Protein AF-A0A545UMD5-F1 (afdb_monomer_lite)

Sequence (232 aa):
MLRSMTVNSIVGNSVCRIDKQLYSIYDFEDAELVNLFGATCFTPFPCPKVLFAEIAAINRLRIAAYSCKIGAMLPETNAVFERINSFNPETWKQTAEFEIPDTPEVVLVARIYQLAVSLYGILSLELEHVDASAPNWPDKTTTTAEIIMLMQKTLKSPKCLSVMTWPSAVAGVAVADGPEASRKLLFDILVRIDSDVLAYGIAAHTIERLQAFWLTKKTGWEDCWGDFYLLW

Secondary structure (DSSP, 8-state):
-HHHHHHHHHHHHHTS-GGGS-GGGGGS-HHHHHHHHHTS--TT----HHHHHHHHHHHHHHHHHHHS-GGGGHHHHHHHHHHHHH--GGGHHHH-SS----SHHHHHHHHHHHHHHHHHHHHHTTGGG---SS-SSPPHHHHHHHHHHHHHHHTT-HHHHTT-HHHHHHHHHHTTTS-HHHHHHHHHHHHHHHTSGGGTTHHHHHHHHHHHHHHHT---HHHH--S-----

Organism: NCBI:txid43265

Foldseek 3Di:
DVLLVLLLLLLLLLQAFLVFHPPVSPVDDLVVSLVSPLQDCPLLANEQSLLSSLSNLLSVLLNVCVVDPCVVCQVVLQVSLVSLVPDQLQCSCVVRSDHDDPDPLSSLLHLLSSLLSLLSSCQSNVVVPDDDDDGSGDDLVVSLVVNLVSLVVCVVPPSSLLNCLSSLLSSLLSCLVHDPVSNVSSLVSLVSNVVDPPQVCLSVVSNVLSVVQSVVSDRHSNSSHHHRDRSD

InterPro domains:
  IPR021858 Fungal transcription factor [PF11951] (51-225)

Structure (mmCIF, N/CA/C/O backbone):
data_AF-A0A545UMD5-F1
#
_entry.id   AF-A0A545UMD5-F1
#
loop_
_atom_site.group_PDB
_atom_site.id
_atom_site.type_symbol
_atom_site.label_atom_id
_atom_site.label_alt_id
_atom_site.label_comp_id
_atom_site.label_asym_id
_atom_site.label_entity_id
_atom_site.label_seq_id
_atom_site.pdbx_PDB_ins_code
_atom_site.Cartn_x
_atom_site.Cartn_y
_atom_site.Cartn_z
_atom_site.occupancy
_atom_site.B_iso_or_equiv
_atom_site.auth_seq_id
_atom_site.auth_comp_id
_atom_site.auth_asym_id
_atom_site.auth_atom_id
_atom_site.pdbx_PDB_model_num
ATOM 1 N N . MET A 1 1 ? 11.654 -19.752 3.303 1.00 55.81 1 MET A N 1
ATOM 2 C CA . MET A 1 1 ? 10.286 -20.098 3.740 1.00 55.81 1 MET A CA 1
ATOM 3 C C . MET A 1 1 ? 9.795 -19.134 4.820 1.00 55.81 1 MET A C 1
ATOM 5 O O . MET A 1 1 ? 9.040 -18.248 4.459 1.00 55.81 1 MET A O 1
ATOM 9 N N . LEU A 1 2 ? 10.319 -19.171 6.057 1.00 64.19 2 LEU A N 1
ATOM 10 C CA . LEU A 1 2 ? 9.887 -18.288 7.164 1.00 64.19 2 LEU A CA 1
ATOM 11 C C . LEU A 1 2 ? 9.906 -16.779 6.826 1.00 64.19 2 LEU A C 1
ATOM 13 O O . LEU A 1 2 ? 8.958 -16.068 7.118 1.00 64.19 2 LEU A O 1
ATOM 17 N N . ARG A 1 3 ? 10.944 -16.307 6.120 1.00 68.00 3 ARG A N 1
ATOM 18 C CA . ARG A 1 3 ? 11.107 -14.887 5.743 1.00 68.00 3 ARG A CA 1
ATOM 19 C C . ARG A 1 3 ? 10.017 -14.350 4.820 1.00 68.00 3 ARG A C 1
ATOM 21 O O . ARG A 1 3 ? 9.436 -13.307 5.082 1.00 68.00 3 ARG A O 1
ATOM 28 N N . SER A 1 4 ? 9.737 -15.088 3.748 1.00 70.25 4 SER A N 1
ATOM 29 C CA . SER A 1 4 ? 8.665 -14.740 2.816 1.00 70.25 4 SER A CA 1
ATOM 30 C C . SER A 1 4 ? 7.318 -14.765 3.537 1.00 70.25 4 SER A C 1
ATOM 32 O O . SER A 1 4 ? 6.550 -13.822 3.397 1.00 70.25 4 SER A O 1
ATOM 34 N N . MET A 1 5 ? 7.071 -15.766 4.391 1.00 75.50 5 MET A N 1
ATOM 35 C CA . MET A 1 5 ? 5.839 -15.856 5.182 1.00 75.50 5 MET A CA 1
ATOM 36 C C . MET A 1 5 ? 5.618 -14.615 6.052 1.00 75.50 5 MET A C 1
ATOM 38 O O . MET A 1 5 ? 4.533 -14.057 6.003 1.00 75.50 5 MET A O 1
ATOM 42 N N . THR A 1 6 ? 6.640 -14.110 6.746 1.00 79.06 6 THR A N 1
ATOM 43 C CA . THR A 1 6 ? 6.524 -12.886 7.555 1.00 79.06 6 THR A CA 1
ATOM 44 C C . THR A 1 6 ? 6.124 -11.655 6.739 1.00 79.06 6 THR A C 1
ATOM 46 O O . THR A 1 6 ? 5.235 -10.909 7.150 1.00 79.06 6 THR A O 1
ATOM 49 N N . VAL A 1 7 ? 6.734 -11.459 5.564 1.00 80.06 7 VAL A N 1
ATOM 50 C CA . VAL A 1 7 ? 6.385 -10.344 4.669 1.00 80.06 7 VAL A CA 1
ATOM 51 C C . VAL A 1 7 ? 4.941 -10.477 4.182 1.00 80.06 7 VAL A C 1
ATOM 53 O O . VAL A 1 7 ? 4.208 -9.492 4.227 1.00 80.06 7 VAL A O 1
ATOM 56 N N . ASN A 1 8 ? 4.477 -11.684 3.823 1.00 82.94 8 ASN A N 1
ATOM 57 C CA . ASN A 1 8 ? 3.048 -11.882 3.523 1.00 82.94 8 ASN A CA 1
ATOM 58 C C . ASN A 1 8 ? 2.163 -11.578 4.686 1.00 82.94 8 ASN A C 1
ATOM 60 O O . ASN A 1 8 ? 1.085 -11.062 4.475 1.00 82.94 8 ASN A O 1
ATOM 64 N N . SER A 1 9 ? 2.537 -12.001 5.884 1.00 88.12 9 SER A N 1
ATOM 65 C CA . SER A 1 9 ? 1.650 -11.831 7.016 1.00 88.12 9 SER A CA 1
ATOM 66 C C . SER A 1 9 ? 1.397 -10.343 7.229 1.00 88.12 9 SER A C 1
ATOM 68 O O . SER A 1 9 ? 0.255 -9.944 7.406 1.00 88.12 9 SER A O 1
ATOM 70 N N . ILE A 1 10 ? 2.421 -9.497 7.076 1.00 90.81 10 ILE A N 1
ATOM 71 C CA . ILE A 1 10 ? 2.274 -8.038 7.170 1.00 90.81 10 ILE A CA 1
ATOM 72 C C . ILE A 1 10 ? 1.491 -7.461 5.983 1.00 90.81 10 ILE A C 1
ATOM 74 O O . ILE A 1 10 ? 0.527 -6.720 6.189 1.00 90.81 10 ILE A O 1
ATOM 78 N N . VAL A 1 11 ? 1.882 -7.778 4.746 1.00 90.31 11 VAL A N 1
ATOM 79 C CA . VAL A 1 11 ? 1.240 -7.191 3.556 1.00 90.31 11 VAL A CA 1
ATOM 80 C C . VAL A 1 11 ? -0.169 -7.763 3.356 1.00 90.31 11 VAL A C 1
ATOM 82 O O . VAL A 1 11 ? -1.107 -7.017 3.110 1.00 90.31 11 VAL A O 1
ATOM 85 N N . GLY A 1 12 ? -0.364 -9.059 3.556 1.00 90.94 12 GLY A N 1
ATOM 86 C CA . GLY A 1 12 ? -1.660 -9.737 3.569 1.00 90.94 12 GLY A CA 1
ATOM 87 C C . GLY A 1 12 ? -2.596 -9.194 4.649 1.00 90.94 12 GLY A C 1
ATOM 88 O O . GLY A 1 12 ? -3.747 -8.908 4.334 1.00 90.94 12 GLY A O 1
ATOM 89 N N . ASN A 1 13 ? -2.104 -8.921 5.870 1.00 93.50 13 ASN A N 1
ATOM 90 C CA . ASN A 1 13 ? -2.915 -8.267 6.909 1.00 93.50 13 ASN A CA 1
ATOM 91 C C . ASN A 1 13 ? -3.412 -6.885 6.461 1.00 93.50 13 ASN A C 1
ATOM 93 O O . ASN A 1 13 ? -4.515 -6.473 6.830 1.00 93.50 13 ASN A O 1
ATOM 97 N N . SER A 1 14 ? -2.636 -6.175 5.632 1.00 93.81 14 SER A N 1
ATOM 98 C CA . SER A 1 14 ? -3.054 -4.865 5.130 1.00 93.81 14 SER A CA 1
ATOM 99 C C . SER A 1 14 ? -4.237 -4.948 4.161 1.00 93.81 14 SER A C 1
ATOM 101 O O . SER A 1 14 ? -5.108 -4.090 4.220 1.00 93.81 14 SER A O 1
ATOM 103 N N . VAL A 1 15 ? -4.335 -6.009 3.352 1.00 92.81 15 VAL A N 1
ATOM 104 C CA . VAL A 1 15 ? -5.398 -6.216 2.343 1.00 92.81 15 VAL A CA 1
ATOM 105 C C . VAL A 1 15 ? -6.387 -7.329 2.717 1.00 92.81 15 VAL A C 1
ATOM 107 O O . VAL A 1 15 ? -7.047 -7.910 1.858 1.00 92.81 15 VAL A O 1
ATOM 110 N N . CYS A 1 16 ? -6.521 -7.624 4.008 1.00 91.56 16 CYS A N 1
ATOM 111 C CA . CYS A 1 16 ? -7.601 -8.443 4.543 1.00 91.56 16 CYS A CA 1
ATOM 112 C C . CYS A 1 16 ? -8.437 -7.633 5.532 1.00 91.56 16 CYS A C 1
ATOM 114 O O . CYS A 1 16 ? -8.017 -6.572 6.018 1.00 91.56 16 CYS A O 1
ATOM 116 N N . ARG A 1 17 ? -9.622 -8.152 5.860 1.00 91.31 17 ARG A N 1
ATOM 117 C CA . ARG A 1 17 ? -10.419 -7.571 6.936 1.00 91.31 17 ARG A CA 1
ATOM 118 C C . ARG A 1 17 ? -9.705 -7.688 8.264 1.00 91.31 17 ARG A C 1
ATOM 120 O O . ARG A 1 17 ? -8.961 -8.642 8.507 1.00 91.31 17 ARG A O 1
ATOM 127 N N . ILE A 1 18 ? -9.988 -6.743 9.142 1.00 91.31 18 ILE A N 1
ATOM 128 C CA . ILE A 1 18 ? -9.418 -6.700 10.481 1.00 91.31 18 ILE A CA 1
ATOM 129 C C . ILE A 1 18 ? -9.670 -7.985 11.282 1.00 91.31 18 ILE A C 1
ATOM 131 O O . ILE A 1 18 ? -8.747 -8.483 11.917 1.00 91.31 18 ILE A O 1
ATOM 135 N N . ASP A 1 19 ? -10.867 -8.576 11.182 1.00 88.50 19 ASP A N 1
ATOM 136 C CA . ASP A 1 19 ? -11.260 -9.811 11.882 1.00 88.50 19 ASP A CA 1
ATOM 137 C C . ASP A 1 19 ? -10.639 -11.084 11.284 1.00 88.50 19 ASP A C 1
ATOM 139 O O . ASP A 1 19 ? -10.868 -12.193 11.771 1.00 88.50 19 ASP A O 1
ATOM 143 N N . LYS A 1 20 ? -9.856 -10.925 10.215 1.00 90.81 20 LYS A N 1
ATOM 144 C CA . LYS A 1 20 ? -9.211 -12.001 9.461 1.00 90.81 20 LYS A CA 1
ATOM 145 C C . LYS A 1 20 ? -7.689 -11.906 9.484 1.00 90.81 20 LYS A C 1
ATOM 147 O O . LYS A 1 20 ? -7.040 -12.766 8.901 1.00 90.81 20 LYS A O 1
ATOM 152 N N . GLN A 1 21 ? -7.118 -10.904 10.153 1.00 89.75 21 GLN A N 1
ATOM 153 C CA . GLN A 1 21 ? -5.668 -10.754 10.249 1.00 89.75 21 GLN A CA 1
ATOM 154 C C . GLN A 1 21 ? -5.011 -11.935 10.979 1.00 89.75 21 GLN A C 1
ATOM 156 O O . GLN A 1 21 ? -5.545 -12.499 11.935 1.00 89.75 21 GLN A O 1
ATOM 161 N N . LEU A 1 22 ? -3.795 -12.279 10.558 1.00 89.69 22 LEU A N 1
ATOM 162 C CA . LEU A 1 22 ? -2.927 -13.220 11.258 1.00 89.69 22 LEU A CA 1
ATOM 163 C C . LEU A 1 22 ? -2.297 -12.532 12.474 1.00 89.69 22 LEU A C 1
ATOM 165 O O . LEU A 1 22 ? -1.213 -11.963 12.370 1.00 89.69 22 LEU A O 1
ATOM 169 N N . TYR A 1 23 ? -2.963 -12.584 13.629 1.00 85.94 23 TYR A N 1
ATOM 170 C CA . TYR A 1 23 ? -2.495 -11.922 14.856 1.00 85.94 23 TYR A CA 1
ATOM 171 C C . TYR A 1 23 ? -1.142 -12.435 15.366 1.00 85.94 23 TYR A C 1
ATOM 173 O O . TYR A 1 23 ? -0.354 -11.647 15.879 1.00 85.94 23 TYR A O 1
ATOM 181 N N . SER A 1 24 ? -0.838 -13.722 15.166 1.00 86.12 24 SER A N 1
ATOM 182 C CA . SER A 1 24 ? 0.406 -14.350 15.641 1.00 86.12 24 SER A CA 1
ATOM 183 C C . SER A 1 24 ? 1.673 -13.760 15.016 1.00 86.12 24 SER A C 1
ATOM 185 O O . SER A 1 24 ? 2.774 -14.012 15.494 1.00 86.12 24 SER A O 1
ATOM 187 N N . ILE A 1 25 ? 1.563 -12.980 13.931 1.00 84.81 25 ILE A N 1
ATOM 188 C CA . ILE A 1 25 ? 2.730 -12.278 13.385 1.00 84.81 25 ILE A CA 1
ATOM 189 C C . ILE A 1 25 ? 3.221 -11.161 14.309 1.00 84.81 25 ILE A C 1
ATOM 191 O O . ILE A 1 25 ? 4.383 -10.773 14.236 1.00 84.81 25 ILE A O 1
ATOM 195 N N . TYR A 1 26 ? 2.356 -10.655 15.186 1.00 82.94 26 TYR A N 1
ATOM 196 C CA . TYR A 1 26 ? 2.692 -9.591 16.127 1.00 82.94 26 TYR A CA 1
ATOM 197 C C . TYR A 1 26 ? 3.256 -10.110 17.452 1.00 82.94 26 TYR A C 1
ATOM 199 O O . TYR A 1 26 ? 3.562 -9.294 18.315 1.00 82.94 26 TYR A O 1
ATOM 207 N N . ASP A 1 27 ? 3.454 -11.427 17.582 1.00 85.06 27 ASP A N 1
ATOM 208 C CA . ASP A 1 27 ? 4.258 -12.016 18.660 1.00 85.06 27 ASP A CA 1
ATOM 209 C C . ASP A 1 27 ? 5.763 -11.727 18.469 1.00 85.06 27 ASP A C 1
ATOM 211 O O . ASP A 1 27 ? 6.541 -11.839 19.413 1.00 85.06 27 ASP A O 1
ATOM 215 N N . PHE A 1 28 ? 6.176 -11.348 17.252 1.00 82.19 28 PHE A N 1
ATOM 216 C CA . PHE A 1 28 ? 7.529 -10.886 16.935 1.00 82.19 28 PHE A CA 1
ATOM 217 C C . PHE A 1 28 ? 7.681 -9.384 17.193 1.00 82.19 28 PHE A C 1
ATOM 219 O O . PHE A 1 28 ? 6.747 -8.600 16.975 1.00 82.19 28 PHE A O 1
ATOM 226 N N . GLU A 1 29 ? 8.889 -8.960 17.568 1.00 83.25 29 GLU A N 1
ATOM 227 C CA . GLU A 1 29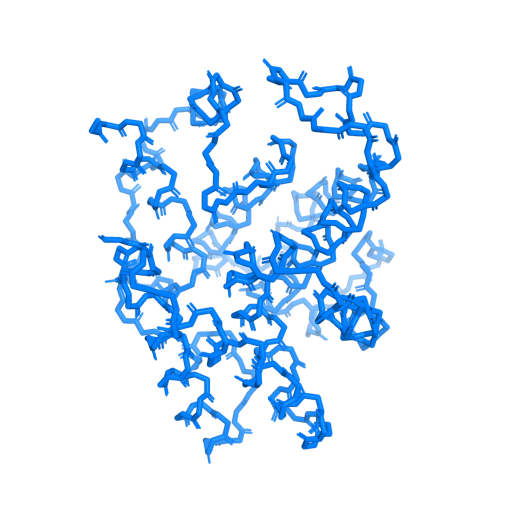 ? 9.188 -7.536 17.723 1.00 83.25 29 GLU A CA 1
ATOM 228 C C . GLU A 1 29 ? 9.215 -6.818 16.362 1.00 83.25 29 GLU A C 1
ATOM 230 O O . GLU A 1 29 ? 9.619 -7.380 15.341 1.00 83.25 29 GLU A O 1
ATOM 235 N N . ASP A 1 30 ? 8.857 -5.529 16.332 1.00 80.69 30 ASP A N 1
ATOM 236 C CA . ASP A 1 30 ? 8.913 -4.731 15.092 1.00 80.69 30 ASP A CA 1
ATOM 237 C C . ASP A 1 30 ? 10.288 -4.726 14.453 1.00 80.69 30 ASP A C 1
ATOM 239 O O . ASP A 1 30 ? 10.417 -4.853 13.235 1.00 80.69 30 ASP A O 1
ATOM 243 N N . ALA A 1 31 ? 11.322 -4.590 15.281 1.00 82.44 31 ALA A N 1
ATOM 244 C CA . ALA A 1 31 ? 12.693 -4.587 14.811 1.00 82.44 31 ALA A CA 1
ATOM 245 C C . ALA A 1 31 ? 13.025 -5.903 14.095 1.00 82.44 31 ALA A C 1
ATOM 247 O O . ALA A 1 31 ? 13.676 -5.881 13.052 1.00 82.44 31 ALA A O 1
ATOM 248 N N . GLU A 1 32 ? 12.541 -7.039 14.600 1.00 82.56 32 GLU A N 1
ATOM 249 C CA . GLU A 1 32 ? 12.745 -8.345 13.973 1.00 82.56 32 GLU A CA 1
ATOM 250 C C . GLU A 1 32 ? 12.017 -8.434 12.632 1.00 82.56 32 GLU A C 1
ATOM 252 O O . GLU A 1 32 ? 12.640 -8.773 11.623 1.00 82.56 32 GLU A O 1
ATOM 257 N N . LEU A 1 33 ? 10.732 -8.064 12.594 1.00 81.69 33 LEU A N 1
ATOM 258 C CA . LEU A 1 33 ? 9.905 -8.074 11.381 1.00 81.69 33 LEU A CA 1
ATOM 259 C C . LEU A 1 33 ? 10.510 -7.203 10.267 1.00 81.69 33 LEU A C 1
ATOM 261 O O . LEU A 1 33 ? 10.608 -7.620 9.109 1.00 81.69 33 LEU A O 1
ATOM 265 N N . VAL A 1 34 ? 10.959 -6.002 10.629 1.00 82.81 34 VAL A N 1
ATOM 266 C CA . VAL A 1 34 ? 11.519 -5.009 9.707 1.00 82.81 34 VAL A CA 1
ATOM 267 C C . VAL A 1 34 ? 12.930 -5.391 9.255 1.00 82.81 34 VAL A C 1
ATOM 269 O O . VAL A 1 34 ? 13.264 -5.231 8.078 1.00 82.81 34 VAL A O 1
ATOM 272 N N . ASN A 1 35 ? 13.765 -5.940 10.140 1.00 83.75 35 ASN A N 1
ATOM 273 C CA . ASN A 1 35 ? 15.098 -6.425 9.767 1.00 83.75 35 ASN A CA 1
ATOM 274 C C . ASN A 1 35 ? 15.032 -7.659 8.866 1.00 83.75 35 ASN A C 1
ATOM 276 O O . ASN A 1 35 ? 15.839 -7.786 7.943 1.00 83.75 35 ASN A O 1
ATOM 280 N N . LEU A 1 36 ? 14.048 -8.538 9.079 1.00 80.06 36 LEU A N 1
ATOM 281 C CA . LEU A 1 36 ? 13.818 -9.694 8.216 1.00 80.06 36 LEU A CA 1
ATOM 282 C C . LEU A 1 36 ? 13.497 -9.276 6.776 1.00 80.06 36 LEU A C 1
ATOM 284 O O . LEU A 1 36 ? 13.938 -9.941 5.838 1.00 80.06 36 LEU A O 1
ATOM 288 N N . PHE A 1 37 ? 12.756 -8.175 6.617 1.00 80.31 37 PHE A N 1
ATOM 289 C CA . PHE A 1 37 ? 12.476 -7.564 5.322 1.00 80.31 37 PHE A CA 1
ATOM 290 C C . PHE A 1 37 ? 13.725 -6.889 4.734 1.00 80.31 37 PHE A C 1
ATOM 292 O O . PHE A 1 37 ? 14.110 -7.203 3.611 1.00 80.31 37 PHE A O 1
ATOM 299 N N . GLY A 1 38 ? 14.405 -6.029 5.505 1.00 71.94 38 GLY A N 1
ATOM 300 C CA . GLY A 1 38 ? 15.576 -5.256 5.055 1.00 71.94 38 GLY A CA 1
ATOM 301 C C . GLY A 1 38 ? 16.771 -6.094 4.590 1.00 71.94 38 GLY A C 1
ATOM 302 O O . GLY A 1 38 ? 17.469 -5.709 3.655 1.00 71.94 38 GLY A O 1
ATOM 303 N N . ALA A 1 39 ? 16.954 -7.286 5.164 1.00 67.94 39 ALA A N 1
ATOM 304 C CA . ALA A 1 39 ? 18.032 -8.203 4.796 1.00 67.94 39 ALA A CA 1
ATOM 305 C C . ALA A 1 39 ? 17.891 -8.830 3.390 1.00 67.94 39 ALA A C 1
ATOM 307 O O . ALA A 1 39 ? 18.780 -9.575 2.969 1.00 67.94 39 ALA A O 1
ATOM 308 N N . THR A 1 40 ? 16.790 -8.590 2.663 1.00 60.50 40 THR A N 1
ATOM 309 C CA . THR A 1 40 ? 16.581 -9.126 1.309 1.00 60.50 40 THR A CA 1
ATOM 310 C C . THR A 1 40 ? 15.830 -8.153 0.405 1.00 60.50 40 THR A C 1
ATOM 312 O O . THR A 1 40 ? 14.871 -7.519 0.825 1.00 60.50 40 THR A O 1
ATOM 315 N N . CYS A 1 41 ? 16.173 -8.122 -0.885 1.00 60.09 41 CYS A N 1
ATOM 316 C CA . CYS A 1 41 ? 15.280 -7.553 -1.890 1.00 60.09 41 CYS A CA 1
ATOM 317 C C . CYS A 1 41 ? 14.113 -8.528 -2.096 1.00 60.09 41 CYS A C 1
ATOM 319 O O . CYS A 1 41 ? 14.233 -9.494 -2.854 1.00 60.09 41 CYS A O 1
ATOM 321 N N . PHE A 1 42 ? 12.995 -8.327 -1.394 1.00 68.94 42 PHE A N 1
ATOM 322 C CA . PHE A 1 42 ? 11.777 -9.070 -1.692 1.00 68.94 42 PHE A CA 1
ATOM 323 C C . PHE A 1 42 ? 11.172 -8.506 -2.985 1.00 68.94 42 PHE A C 1
ATOM 325 O O . PHE A 1 42 ? 10.344 -7.601 -2.976 1.00 68.94 42 PHE A O 1
ATOM 332 N N . THR A 1 43 ? 11.661 -9.007 -4.121 1.00 69.56 43 THR A N 1
ATOM 333 C CA . THR A 1 43 ? 11.429 -8.431 -5.456 1.00 69.56 43 THR A CA 1
ATOM 334 C C . THR A 1 43 ? 9.954 -8.212 -5.820 1.00 69.56 43 THR A C 1
ATOM 336 O O . THR A 1 43 ? 9.677 -7.184 -6.434 1.00 69.56 43 THR A O 1
ATOM 339 N N . PRO A 1 44 ? 8.994 -9.080 -5.431 1.00 75.12 44 PRO A N 1
ATOM 340 C CA . PRO A 1 44 ? 7.574 -8.832 -5.706 1.00 75.12 44 PRO A CA 1
ATOM 341 C C . PRO A 1 44 ? 6.976 -7.652 -4.919 1.00 75.12 44 PRO A C 1
ATOM 343 O O . PRO A 1 44 ? 5.899 -7.170 -5.259 1.00 75.12 44 PRO A O 1
ATOM 346 N N . PHE A 1 45 ? 7.654 -7.182 -3.868 1.00 85.31 45 PHE A N 1
ATOM 347 C CA . PHE A 1 45 ? 7.230 -6.055 -3.037 1.00 85.31 45 PHE A CA 1
ATOM 348 C C . PHE A 1 45 ? 8.441 -5.173 -2.673 1.00 85.31 45 PHE A C 1
ATOM 350 O O . PHE A 1 45 ? 8.919 -5.216 -1.535 1.00 85.31 45 PHE A O 1
ATOM 357 N N . PRO A 1 46 ? 8.964 -4.366 -3.617 1.00 86.56 46 PRO A N 1
ATOM 358 C CA . PRO A 1 46 ? 10.133 -3.512 -3.417 1.00 86.56 46 PRO A CA 1
ATOM 359 C C . PRO A 1 46 ? 9.759 -2.240 -2.638 1.00 86.56 46 PRO A C 1
ATOM 361 O O . PRO A 1 46 ? 10.011 -1.119 -3.070 1.00 86.56 46 PRO A O 1
ATOM 364 N N . CYS A 1 47 ? 9.113 -2.410 -1.490 1.00 90.69 47 CYS A N 1
ATOM 365 C CA . CYS A 1 47 ? 8.792 -1.317 -0.591 1.00 90.69 47 CYS A CA 1
ATOM 366 C C . CYS A 1 47 ? 10.067 -0.861 0.138 1.00 90.69 47 CYS A C 1
ATOM 368 O O . CYS A 1 47 ? 10.836 -1.703 0.606 1.00 90.69 47 CYS A O 1
ATOM 370 N N . PRO A 1 48 ? 10.322 0.447 0.280 1.00 92.44 48 PRO A N 1
ATOM 371 C CA . PRO A 1 48 ? 11.349 0.941 1.189 1.00 92.44 48 PRO A CA 1
ATOM 372 C C . PRO A 1 48 ? 11.155 0.398 2.615 1.00 92.44 48 PRO A C 1
ATOM 374 O O . PRO A 1 48 ? 10.047 0.426 3.144 1.00 92.44 48 PRO A O 1
ATOM 377 N N . LYS A 1 49 ? 12.236 -0.058 3.267 1.00 90.94 49 LYS A N 1
ATOM 378 C CA . LYS A 1 49 ? 12.204 -0.681 4.611 1.00 90.94 49 LYS A CA 1
ATOM 379 C C . LYS A 1 49 ? 11.449 0.163 5.644 1.00 90.94 49 LYS A C 1
ATOM 381 O O . LYS A 1 49 ? 10.661 -0.375 6.415 1.00 90.94 49 LYS A O 1
ATOM 386 N N . VAL A 1 50 ? 11.658 1.480 5.623 1.00 92.31 50 VAL A N 1
ATOM 387 C CA . VAL A 1 50 ? 10.965 2.420 6.517 1.00 92.31 50 VAL A CA 1
ATOM 388 C C . VAL A 1 50 ? 9.458 2.438 6.269 1.00 92.31 50 VAL A C 1
ATOM 390 O O . VAL A 1 50 ? 8.691 2.376 7.214 1.00 92.31 50 VAL A O 1
ATOM 393 N N . LEU A 1 51 ? 9.017 2.416 5.010 1.00 95.69 51 LEU A N 1
ATOM 394 C CA . LEU A 1 51 ? 7.597 2.383 4.662 1.00 95.69 51 LEU A CA 1
ATOM 395 C C . LEU A 1 51 ? 6.962 1.024 4.982 1.00 95.69 51 LEU A C 1
ATOM 397 O O . LEU A 1 51 ? 5.814 0.969 5.414 1.00 95.69 51 LEU A O 1
ATOM 401 N N . PHE A 1 52 ? 7.709 -0.072 4.823 1.00 93.69 52 PHE A N 1
ATOM 402 C CA . PHE A 1 52 ? 7.265 -1.403 5.237 1.00 93.69 52 PHE A CA 1
ATOM 403 C C . PHE A 1 52 ? 6.999 -1.474 6.748 1.00 93.69 52 PHE A C 1
ATOM 405 O O . PHE A 1 52 ? 5.993 -2.051 7.163 1.00 93.69 52 PHE A O 1
ATOM 412 N N . ALA A 1 53 ? 7.856 -0.846 7.561 1.00 93.50 53 ALA A N 1
ATOM 413 C CA . ALA A 1 53 ? 7.631 -0.727 9.000 1.00 93.50 53 ALA A CA 1
ATOM 414 C C . ALA A 1 53 ? 6.304 -0.015 9.308 1.00 93.50 53 ALA A C 1
ATOM 416 O O . ALA A 1 53 ? 5.543 -0.469 10.162 1.00 93.50 53 ALA A O 1
ATOM 417 N N . GLU A 1 54 ? 5.971 1.035 8.554 1.00 96.69 54 GLU A N 1
ATOM 418 C CA . GLU A 1 54 ? 4.708 1.751 8.742 1.00 96.69 54 GLU A CA 1
ATOM 419 C C . GLU A 1 54 ? 3.482 0.928 8.322 1.00 96.69 54 GLU A C 1
ATOM 421 O O . GLU A 1 54 ? 2.441 1.042 8.960 1.00 96.69 54 GLU A O 1
ATOM 426 N N . ILE A 1 55 ? 3.582 0.020 7.341 1.00 96.31 55 ILE A N 1
ATOM 427 C CA . ILE A 1 55 ? 2.490 -0.933 7.045 1.00 96.31 55 ILE A CA 1
ATOM 428 C C . ILE A 1 55 ? 2.210 -1.818 8.268 1.00 96.31 55 ILE A C 1
ATOM 430 O O . ILE A 1 55 ? 1.051 -2.016 8.641 1.00 96.31 55 ILE A O 1
ATOM 434 N N . ALA A 1 56 ? 3.261 -2.336 8.914 1.00 94.12 56 ALA A N 1
ATOM 435 C CA . ALA A 1 56 ? 3.122 -3.137 10.128 1.00 94.12 56 ALA A CA 1
ATOM 436 C C . ALA A 1 56 ? 2.536 -2.317 11.291 1.00 94.12 56 ALA A C 1
ATOM 438 O O . ALA A 1 56 ? 1.622 -2.795 11.969 1.00 94.12 56 ALA A O 1
ATOM 439 N N . ALA A 1 57 ? 2.995 -1.075 11.473 1.00 94.69 57 ALA A N 1
ATOM 440 C CA . ALA A 1 57 ? 2.463 -0.161 12.480 1.00 94.69 57 ALA A CA 1
ATOM 441 C C . ALA A 1 57 ? 0.975 0.148 12.242 1.00 94.69 57 ALA A C 1
ATOM 443 O O . ALA A 1 57 ? 0.172 0.020 13.165 1.00 94.69 57 ALA A O 1
ATOM 444 N N . ILE A 1 58 ? 0.579 0.460 11.003 1.00 95.88 58 ILE A N 1
ATOM 445 C CA . ILE A 1 58 ? -0.824 0.707 10.636 1.00 95.88 58 ILE A CA 1
ATOM 446 C C . ILE A 1 58 ? -1.678 -0.537 10.890 1.00 95.88 58 ILE A C 1
ATOM 448 O O . ILE A 1 58 ? -2.764 -0.411 11.448 1.00 95.88 58 ILE A O 1
ATOM 452 N N . ASN A 1 59 ? -1.202 -1.744 10.561 1.00 94.81 59 ASN A N 1
ATOM 453 C CA . ASN A 1 59 ? -1.945 -2.968 10.881 1.00 94.81 59 ASN A CA 1
ATOM 454 C C . ASN A 1 59 ? -2.247 -3.085 12.385 1.00 94.81 59 ASN A C 1
ATOM 456 O O . ASN A 1 59 ? -3.367 -3.421 12.768 1.00 94.81 59 ASN A O 1
ATOM 460 N N . ARG A 1 60 ? -1.277 -2.764 13.248 1.00 91.88 60 ARG A N 1
ATOM 461 C CA . ARG A 1 60 ? -1.494 -2.763 14.702 1.00 91.88 60 ARG A CA 1
ATOM 462 C C . ARG A 1 60 ? -2.439 -1.661 15.151 1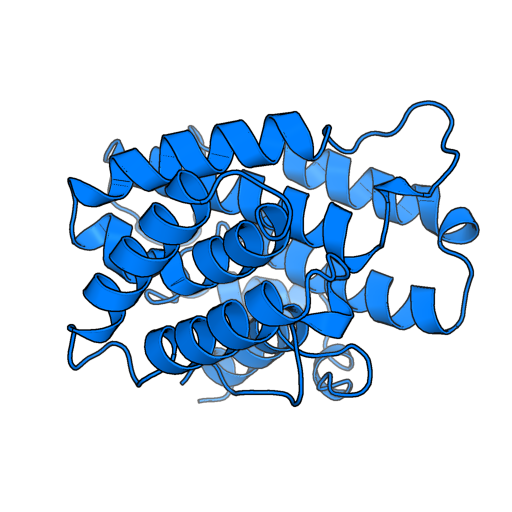.00 91.88 60 ARG A C 1
ATOM 464 O O . ARG A 1 60 ? -3.275 -1.913 16.015 1.00 91.88 60 ARG A O 1
ATOM 471 N N . LEU A 1 61 ? -2.339 -0.471 14.557 1.00 93.06 61 LEU A N 1
ATOM 472 C CA . LEU A 1 61 ? -3.289 0.606 14.824 1.00 93.06 61 LEU A CA 1
ATOM 473 C C . LEU A 1 61 ? -4.711 0.187 14.431 1.00 93.06 61 LEU A C 1
ATOM 475 O O . LEU A 1 61 ? -5.634 0.435 15.195 1.00 93.06 61 LEU A O 1
ATOM 479 N N . ARG A 1 62 ? -4.896 -0.530 13.316 1.00 93.12 62 ARG A N 1
ATOM 480 C CA . ARG A 1 62 ? -6.204 -1.096 12.949 1.00 93.12 62 ARG A CA 1
ATOM 481 C C . ARG A 1 62 ? -6.715 -2.018 14.053 1.00 93.12 62 ARG A C 1
ATOM 483 O O . ARG A 1 62 ? -7.806 -1.791 14.564 1.00 93.12 62 ARG A O 1
ATOM 490 N N . ILE A 1 63 ? -5.910 -2.997 14.485 1.00 91.06 63 ILE A N 1
ATOM 491 C CA . ILE A 1 63 ? -6.273 -3.935 15.568 1.00 91.06 63 ILE A CA 1
ATOM 492 C C . ILE A 1 63 ? -6.664 -3.190 16.849 1.00 91.06 63 ILE A C 1
ATOM 494 O O . ILE A 1 63 ? -7.687 -3.498 17.460 1.00 91.06 63 ILE A O 1
ATOM 498 N N . ALA A 1 64 ? -5.872 -2.200 17.257 1.00 89.06 64 ALA A N 1
ATOM 499 C CA . ALA A 1 64 ? -6.159 -1.417 18.451 1.00 89.06 64 ALA A CA 1
ATOM 500 C C . ALA A 1 64 ? -7.423 -0.552 18.286 1.00 89.06 64 ALA A C 1
ATOM 502 O O . ALA A 1 64 ? -8.226 -0.483 19.217 1.00 89.06 64 ALA A O 1
ATOM 503 N N . ALA A 1 65 ? -7.666 0.015 17.100 1.00 86.44 65 ALA A N 1
ATOM 504 C CA . ALA A 1 65 ? -8.863 0.797 16.788 1.00 86.44 65 ALA A CA 1
ATOM 505 C C . ALA A 1 65 ? -10.160 -0.036 16.819 1.00 86.44 65 ALA A C 1
ATOM 507 O O . ALA A 1 65 ? -11.244 0.507 17.023 1.00 86.44 65 ALA A O 1
ATOM 508 N N . TYR A 1 66 ? -10.068 -1.365 16.693 1.00 80.06 66 TYR A N 1
ATOM 509 C CA . TYR A 1 66 ? -11.213 -2.256 16.914 1.00 80.06 66 TYR A CA 1
ATOM 510 C C . TYR A 1 66 ? -11.696 -2.253 18.371 1.00 80.06 66 TYR A C 1
ATOM 512 O O . TYR A 1 66 ? -12.881 -2.437 18.642 1.00 80.06 66 TYR A O 1
ATOM 520 N N . SER A 1 67 ? -10.776 -2.052 19.319 1.00 79.19 67 SER A N 1
ATOM 521 C CA . SER A 1 67 ? -11.058 -2.100 20.762 1.00 79.19 67 SER A CA 1
ATOM 522 C C . SER A 1 67 ? -11.100 -0.714 21.417 1.00 79.19 67 SER A C 1
ATOM 524 O O . SER A 1 67 ? -11.687 -0.553 22.487 1.00 79.19 67 SER A O 1
ATOM 526 N N . CYS A 1 68 ? -10.493 0.290 20.783 1.00 76.56 68 CYS A N 1
ATOM 527 C CA . CYS A 1 68 ? -10.317 1.645 21.295 1.00 76.56 68 CYS A CA 1
ATOM 528 C C . CYS A 1 68 ? -10.730 2.678 20.241 1.00 76.56 68 CYS A C 1
ATOM 530 O O . CYS A 1 68 ? -10.575 2.464 19.047 1.00 76.56 68 CYS A O 1
ATOM 532 N N . LYS A 1 69 ? -11.214 3.853 20.660 1.00 77.06 69 LYS A N 1
ATOM 533 C CA . LYS A 1 69 ? -11.484 4.943 19.707 1.00 77.06 69 LYS A CA 1
ATOM 534 C C . LYS A 1 69 ? -10.170 5.476 19.132 1.00 77.06 69 LYS A C 1
ATOM 536 O O . LYS A 1 69 ? -9.267 5.793 19.903 1.00 77.06 69 LYS A O 1
ATOM 541 N N . ILE A 1 70 ? -10.123 5.702 17.817 1.00 77.25 70 ILE A N 1
ATOM 542 C CA . ILE A 1 70 ? -8.953 6.254 17.108 1.00 77.25 70 ILE A CA 1
ATOM 543 C C . ILE A 1 70 ? -8.441 7.577 17.710 1.00 77.25 70 ILE A C 1
ATOM 545 O O . ILE A 1 70 ? -7.242 7.827 17.723 1.00 77.25 70 ILE A O 1
ATOM 549 N N . GLY A 1 71 ? -9.328 8.380 18.316 1.00 77.81 71 GLY A N 1
ATOM 550 C CA . GLY A 1 71 ? -8.971 9.608 19.036 1.00 77.81 71 GLY A CA 1
ATOM 551 C C . GLY A 1 71 ? -7.931 9.408 20.151 1.00 77.81 71 GLY A C 1
ATOM 552 O O . GLY A 1 71 ? -7.088 10.273 20.369 1.00 77.81 71 GLY A O 1
ATOM 553 N N . ALA A 1 72 ? -7.947 8.255 20.828 1.00 83.75 72 ALA A N 1
ATOM 554 C CA . ALA A 1 72 ? -6.969 7.919 21.867 1.00 83.75 72 ALA A CA 1
ATOM 555 C C . ALA A 1 72 ? -5.597 7.521 21.300 1.00 83.75 72 ALA A C 1
ATOM 557 O O . ALA A 1 72 ? -4.633 7.442 22.050 1.00 83.75 72 ALA A O 1
ATOM 558 N N . MET A 1 73 ? -5.525 7.275 19.992 1.00 87.62 73 MET A N 1
ATOM 559 C CA . MET A 1 73 ? -4.345 6.801 19.269 1.00 87.62 73 MET A CA 1
ATOM 560 C C . MET A 1 73 ? -3.811 7.859 18.294 1.00 87.62 73 MET A C 1
ATOM 562 O O . MET A 1 73 ? -3.016 7.561 17.401 1.00 87.62 73 MET A O 1
ATOM 566 N N . LEU A 1 74 ? -4.290 9.103 18.417 1.00 89.81 74 LEU A N 1
ATOM 567 C CA . LEU A 1 74 ? -3.860 10.224 17.587 1.00 89.81 74 LEU A CA 1
ATOM 568 C C . LEU A 1 74 ? -2.350 10.485 17.664 1.00 89.81 74 LEU A C 1
ATOM 570 O O . LEU A 1 74 ? -1.768 10.716 16.605 1.00 89.81 74 LEU A O 1
ATOM 574 N N . PRO A 1 75 ? -1.687 10.439 18.840 1.00 91.44 75 PRO A N 1
ATOM 575 C CA . PRO A 1 75 ? -0.238 10.616 18.910 1.00 91.44 75 PRO A CA 1
ATOM 576 C C . PRO A 1 75 ? 0.524 9.567 18.092 1.00 91.44 75 PRO A C 1
ATOM 578 O O . PRO A 1 75 ? 1.386 9.917 17.286 1.00 91.44 75 PRO A O 1
ATOM 581 N N . GLU A 1 76 ? 0.168 8.291 18.241 1.00 92.81 76 GLU A N 1
ATOM 582 C CA . GLU A 1 76 ? 0.798 7.177 17.531 1.00 92.81 76 GLU A CA 1
ATOM 583 C C . GLU A 1 76 ? 0.515 7.246 16.028 1.00 92.81 76 GLU A C 1
ATOM 585 O O . GLU A 1 76 ? 1.423 7.062 15.216 1.00 92.81 76 GLU A O 1
ATOM 590 N N . THR A 1 77 ? -0.725 7.578 15.656 1.00 94.12 77 THR A N 1
ATOM 591 C CA . THR A 1 77 ? -1.133 7.779 14.259 1.00 94.12 77 THR A CA 1
ATOM 592 C C . THR A 1 77 ? -0.343 8.927 13.629 1.00 94.12 77 THR A C 1
ATOM 594 O O . THR A 1 77 ? 0.255 8.756 12.569 1.00 94.12 77 THR A O 1
ATOM 597 N N . ASN A 1 78 ? -0.247 10.081 14.295 1.00 94.62 78 ASN A N 1
ATOM 598 C CA . ASN A 1 78 ? 0.535 11.221 13.809 1.00 94.62 78 ASN A CA 1
ATOM 599 C C . ASN A 1 78 ? 2.021 10.889 13.655 1.00 94.62 78 ASN A C 1
ATOM 601 O O . ASN A 1 78 ? 2.630 11.316 12.675 1.00 94.62 78 ASN A O 1
ATOM 605 N N . ALA A 1 79 ? 2.592 10.110 14.576 1.00 95.38 79 ALA A N 1
ATOM 606 C CA . ALA A 1 79 ? 3.986 9.687 14.493 1.00 95.38 79 ALA A CA 1
ATOM 607 C C . ALA A 1 79 ? 4.240 8.764 13.287 1.00 95.38 79 ALA A C 1
ATOM 609 O O . ALA A 1 79 ? 5.281 8.878 12.640 1.00 95.38 79 ALA A O 1
ATOM 610 N N . VAL A 1 80 ? 3.295 7.873 12.954 1.00 96.69 80 VAL A N 1
ATOM 611 C CA . VAL A 1 80 ? 3.346 7.061 11.721 1.00 96.69 80 VAL A CA 1
ATOM 612 C C . VAL A 1 80 ? 3.385 7.965 10.490 1.00 96.69 80 VAL A C 1
ATOM 614 O O . VAL A 1 80 ? 4.298 7.856 9.672 1.00 96.69 80 VAL A O 1
ATOM 617 N N . PHE A 1 81 ? 2.452 8.912 10.370 1.00 97.38 81 PHE A N 1
ATOM 618 C CA . PHE A 1 81 ? 2.407 9.798 9.203 1.00 97.38 81 PHE A CA 1
ATOM 619 C C . PHE A 1 81 ? 3.590 10.757 9.114 1.00 97.38 81 PHE A C 1
ATOM 621 O O . PHE A 1 81 ? 4.066 11.017 8.013 1.00 97.38 81 PHE A O 1
ATOM 628 N N . GLU A 1 82 ? 4.122 11.225 10.241 1.00 97.12 82 GLU A N 1
ATOM 629 C CA . GLU A 1 82 ? 5.361 12.001 10.264 1.00 97.12 82 GLU A CA 1
ATOM 630 C C . GLU A 1 82 ? 6.521 11.208 9.647 1.00 97.12 82 GLU A C 1
ATOM 632 O O . GLU A 1 82 ? 7.242 11.740 8.798 1.00 97.12 82 GLU A O 1
ATOM 637 N N . ARG A 1 83 ? 6.666 9.919 9.987 1.00 97.19 83 ARG A N 1
ATOM 638 C CA . ARG A 1 83 ? 7.706 9.054 9.406 1.00 97.19 83 ARG A CA 1
ATOM 639 C C . ARG A 1 83 ? 7.466 8.764 7.926 1.00 97.19 83 ARG A C 1
ATOM 641 O O . ARG A 1 83 ? 8.419 8.832 7.148 1.00 97.19 83 ARG A O 1
ATOM 648 N N . ILE A 1 84 ? 6.217 8.519 7.515 1.00 98.06 84 ILE A N 1
ATOM 649 C CA . ILE A 1 84 ? 5.870 8.346 6.093 1.00 98.06 84 ILE A CA 1
ATOM 650 C C . ILE A 1 84 ? 6.212 9.612 5.299 1.00 98.06 84 ILE A C 1
ATOM 652 O O . ILE A 1 84 ? 6.838 9.522 4.245 1.00 98.06 84 ILE A O 1
ATOM 656 N N . ASN A 1 85 ? 5.841 10.792 5.801 1.00 96.69 85 ASN A N 1
ATOM 657 C CA . ASN A 1 85 ? 6.083 12.069 5.126 1.00 96.69 85 ASN A CA 1
ATOM 658 C C . ASN A 1 85 ? 7.568 12.453 5.105 1.00 96.69 85 ASN A C 1
ATOM 660 O O . ASN A 1 85 ? 8.026 13.065 4.143 1.00 96.69 85 ASN A O 1
ATOM 664 N N . SER A 1 86 ? 8.322 12.083 6.144 1.00 96.44 86 SER A N 1
ATOM 665 C CA . SER A 1 86 ? 9.763 12.353 6.241 1.00 96.44 86 SER A CA 1
ATOM 666 C C . SER A 1 86 ? 10.604 11.451 5.333 1.00 96.44 86 SER A C 1
ATOM 668 O O . SER A 1 86 ? 11.766 11.763 5.066 1.00 96.44 86 SER A O 1
ATOM 670 N N . PHE A 1 87 ? 10.049 10.334 4.848 1.00 97.25 87 PHE A N 1
ATOM 671 C CA . PHE A 1 87 ? 10.726 9.502 3.860 1.00 97.25 87 PHE A CA 1
ATOM 672 C C . PHE A 1 87 ? 10.942 10.283 2.556 1.00 97.25 87 PHE A C 1
ATOM 674 O O . PHE A 1 87 ? 10.009 10.852 1.989 1.00 97.25 87 PHE A O 1
ATOM 681 N N . ASN A 1 88 ? 12.177 10.274 2.053 1.00 96.88 88 ASN A N 1
ATOM 682 C CA . ASN A 1 88 ? 12.533 10.903 0.788 1.00 96.88 88 ASN A CA 1
ATOM 683 C C . ASN A 1 88 ? 12.815 9.829 -0.284 1.00 96.88 88 ASN A C 1
ATOM 685 O O . ASN A 1 88 ? 13.835 9.142 -0.199 1.00 96.88 88 ASN A O 1
ATOM 689 N N . PRO A 1 89 ? 11.958 9.695 -1.315 1.00 96.19 89 PRO A N 1
ATOM 690 C CA . PRO A 1 89 ? 12.163 8.744 -2.409 1.00 96.19 89 PRO A CA 1
ATOM 691 C C . PRO A 1 89 ? 13.494 8.911 -3.155 1.00 96.19 89 PRO A C 1
ATOM 693 O O . PRO A 1 89 ? 14.075 7.917 -3.587 1.00 96.19 89 PRO A O 1
ATOM 696 N N . GLU A 1 90 ? 13.998 10.143 -3.270 1.00 95.38 90 GLU A N 1
ATOM 697 C CA . GLU A 1 90 ? 15.252 10.456 -3.976 1.00 95.38 90 GLU A CA 1
ATOM 698 C C . GLU A 1 90 ? 16.480 9.883 -3.257 1.00 95.38 90 GLU A C 1
ATOM 700 O O . GLU A 1 90 ? 17.511 9.634 -3.881 1.00 95.38 90 GLU A O 1
ATOM 705 N N . THR A 1 91 ? 16.383 9.656 -1.941 1.00 93.62 91 THR A N 1
ATOM 706 C CA . THR A 1 91 ? 17.489 9.127 -1.129 1.00 93.62 91 THR A CA 1
ATOM 707 C C . THR A 1 91 ? 17.369 7.628 -0.839 1.00 93.62 91 THR A C 1
ATOM 709 O O . THR A 1 91 ? 18.126 7.072 -0.032 1.00 93.62 91 THR A O 1
ATOM 712 N N . TRP A 1 92 ? 16.413 6.937 -1.473 1.00 92.12 92 TRP A N 1
ATOM 713 C CA . TRP A 1 92 ? 16.176 5.520 -1.199 1.00 92.12 92 TRP A CA 1
ATOM 714 C C . TRP A 1 92 ? 17.378 4.647 -1.579 1.00 92.12 92 TRP A C 1
ATOM 716 O O . TRP A 1 92 ? 17.758 3.765 -0.812 1.00 92.12 92 TRP A O 1
ATOM 726 N N . LYS A 1 93 ? 18.051 4.932 -2.703 1.00 88.00 93 LYS A N 1
ATOM 727 C CA . LYS A 1 93 ? 19.237 4.173 -3.144 1.00 88.00 93 LYS A CA 1
ATOM 728 C C . LYS A 1 93 ? 20.363 4.186 -2.114 1.00 88.00 93 LYS A C 1
ATOM 730 O O . LYS A 1 93 ? 21.017 3.167 -1.923 1.00 88.00 93 LYS A O 1
ATOM 735 N N . GLN A 1 94 ? 20.580 5.317 -1.452 1.00 86.75 94 GLN A N 1
ATOM 736 C CA . GLN A 1 94 ? 21.654 5.507 -0.477 1.00 86.75 94 GLN A CA 1
ATOM 737 C C . GLN A 1 94 ? 21.320 4.882 0.883 1.00 86.75 94 GLN A C 1
ATOM 739 O O . GLN A 1 94 ? 22.223 4.615 1.668 1.00 86.75 94 GLN A O 1
ATOM 744 N N . THR A 1 95 ? 20.034 4.667 1.166 1.00 84.31 95 THR A N 1
ATOM 745 C CA . THR A 1 95 ? 19.545 4.132 2.447 1.00 84.31 95 THR A CA 1
ATOM 746 C C . THR A 1 95 ? 19.132 2.661 2.370 1.00 84.31 95 THR A C 1
ATOM 748 O O . THR A 1 95 ? 18.871 2.048 3.403 1.00 84.31 95 THR A O 1
ATOM 751 N N . ALA A 1 96 ? 19.072 2.078 1.169 1.00 84.06 96 ALA A N 1
ATOM 752 C CA . ALA A 1 96 ? 18.740 0.675 0.976 1.00 84.06 96 ALA A CA 1
ATOM 753 C C . ALA A 1 96 ? 19.856 -0.248 1.493 1.00 84.06 96 ALA A C 1
ATOM 755 O O . ALA A 1 96 ? 21.032 -0.074 1.187 1.00 84.06 96 ALA A O 1
ATOM 756 N N . GLU A 1 97 ? 19.464 -1.290 2.226 1.00 81.88 97 GLU A N 1
ATOM 757 C CA . GLU A 1 97 ? 20.362 -2.339 2.741 1.00 81.88 97 GLU A CA 1
ATOM 758 C C . GLU A 1 97 ? 20.706 -3.403 1.676 1.00 81.88 97 GLU A C 1
ATOM 760 O O . GLU A 1 97 ? 21.384 -4.390 1.956 1.00 81.88 97 GLU A O 1
ATOM 765 N N . PHE A 1 98 ? 20.236 -3.208 0.443 1.00 77.50 98 PHE A N 1
ATOM 766 C CA . PHE A 1 98 ? 20.435 -4.091 -0.699 1.00 77.50 98 PHE A CA 1
ATOM 767 C C . PHE A 1 98 ? 20.628 -3.287 -1.987 1.00 77.50 98 PHE A C 1
ATOM 769 O O . PHE A 1 98 ? 20.246 -2.120 -2.092 1.00 77.50 98 PHE A O 1
ATOM 776 N N . GLU A 1 99 ? 21.203 -3.929 -3.002 1.00 81.56 99 GLU A N 1
ATOM 777 C CA . GLU A 1 99 ? 21.411 -3.298 -4.301 1.00 81.56 99 GLU A CA 1
ATOM 778 C C . GLU A 1 99 ? 20.083 -3.044 -5.024 1.00 81.56 99 GLU A C 1
ATOM 780 O O . GLU A 1 99 ? 19.376 -3.976 -5.409 1.00 81.56 99 GLU A O 1
ATOM 785 N N . ILE A 1 100 ? 19.771 -1.766 -5.250 1.00 84.94 100 ILE A N 1
ATOM 786 C CA . ILE A 1 100 ? 18.716 -1.322 -6.169 1.00 84.94 100 ILE A CA 1
ATOM 787 C C . ILE A 1 100 ? 19.312 -0.582 -7.376 1.00 84.94 100 ILE A C 1
ATOM 789 O O . ILE A 1 100 ? 20.359 0.049 -7.232 1.00 84.94 100 ILE A O 1
ATOM 793 N N . PRO A 1 101 ? 18.703 -0.645 -8.570 1.00 85.44 101 PRO A N 1
ATOM 794 C CA . PRO A 1 101 ? 19.193 0.097 -9.732 1.00 85.44 101 PRO A CA 1
ATOM 795 C C . PRO A 1 101 ? 19.215 1.614 -9.496 1.00 85.44 101 PRO A C 1
ATOM 797 O O . PRO A 1 101 ? 18.298 2.159 -8.891 1.00 85.44 101 PRO A O 1
ATOM 800 N N . ASP A 1 102 ? 20.220 2.312 -10.020 1.00 86.44 102 ASP A N 1
ATOM 801 C CA . ASP A 1 102 ? 20.237 3.781 -10.030 1.00 86.44 102 ASP A CA 1
ATOM 802 C C . ASP A 1 102 ? 19.496 4.290 -11.275 1.00 86.44 102 ASP A C 1
ATOM 804 O O . ASP A 1 102 ? 20.079 4.498 -12.339 1.00 86.44 102 ASP A O 1
ATOM 808 N N . THR A 1 103 ? 18.165 4.332 -11.183 1.00 90.44 103 THR A N 1
ATOM 809 C CA . THR A 1 103 ? 17.277 4.647 -12.312 1.00 90.44 103 THR A CA 1
ATOM 810 C C . THR A 1 103 ? 16.090 5.499 -11.859 1.00 90.44 103 THR A C 1
ATOM 812 O O . THR A 1 103 ? 15.621 5.320 -10.731 1.00 90.44 103 THR A O 1
ATOM 815 N N . PRO A 1 104 ? 15.537 6.377 -12.720 1.00 90.81 104 PRO A N 1
ATOM 816 C CA . PRO A 1 104 ? 14.340 7.162 -12.394 1.00 90.81 104 PRO A CA 1
ATOM 817 C C . PRO A 1 104 ? 13.131 6.309 -11.972 1.00 90.81 104 PRO A C 1
ATOM 819 O O . PRO A 1 104 ? 12.292 6.745 -11.184 1.00 90.81 104 PRO A O 1
ATOM 822 N N . GLU A 1 105 ? 13.045 5.075 -12.468 1.00 92.19 105 GLU A N 1
ATOM 823 C CA . GLU A 1 105 ? 12.036 4.086 -12.095 1.00 92.19 105 GLU A CA 1
ATOM 824 C C . GLU A 1 105 ? 12.049 3.752 -10.600 1.00 92.19 105 GLU A C 1
ATOM 826 O O . GLU A 1 105 ? 10.986 3.549 -10.015 1.00 92.19 105 GLU A O 1
ATOM 831 N N . VAL A 1 106 ? 13.224 3.717 -9.969 1.00 92.75 106 VAL A N 1
ATOM 832 C CA . VAL A 1 106 ? 13.358 3.408 -8.538 1.00 92.75 106 VAL A CA 1
ATOM 833 C C . VAL A 1 106 ? 12.766 4.522 -7.680 1.00 92.75 106 VAL A C 1
ATOM 835 O O . VAL A 1 106 ? 12.008 4.239 -6.752 1.00 92.75 106 VAL A O 1
ATOM 838 N N . VAL A 1 107 ? 13.017 5.781 -8.043 1.00 95.31 107 VAL A N 1
ATOM 839 C CA . VAL A 1 107 ? 12.409 6.944 -7.379 1.00 95.31 107 VAL A CA 1
ATOM 840 C C . VAL A 1 107 ? 10.891 6.952 -7.582 1.00 95.31 107 VAL A C 1
ATOM 842 O O . VAL A 1 107 ? 10.137 7.162 -6.629 1.00 95.31 107 VAL A O 1
ATOM 845 N N . LEU A 1 108 ? 10.423 6.654 -8.802 1.00 96.31 108 LEU A N 1
ATOM 846 C CA . LEU A 1 108 ? 8.992 6.545 -9.105 1.00 96.31 108 LEU A CA 1
ATOM 847 C C . LEU A 1 108 ? 8.309 5.476 -8.241 1.00 96.31 108 LEU A C 1
ATOM 849 O O . LEU A 1 108 ? 7.264 5.748 -7.651 1.00 96.31 108 LEU A O 1
ATOM 853 N N . VAL A 1 109 ? 8.897 4.280 -8.150 1.00 95.56 109 VAL A N 1
ATOM 854 C CA . VAL A 1 109 ? 8.372 3.181 -7.326 1.00 95.56 109 VAL A CA 1
ATOM 855 C C . VAL A 1 109 ? 8.345 3.587 -5.853 1.00 95.56 109 VAL A C 1
ATOM 857 O O . VAL A 1 109 ? 7.293 3.470 -5.228 1.00 95.56 109 VAL A O 1
ATOM 860 N N . ALA A 1 110 ? 9.433 4.145 -5.310 1.00 96.19 110 ALA A N 1
ATOM 861 C CA . ALA A 1 110 ? 9.465 4.624 -3.925 1.00 96.19 110 ALA A CA 1
ATOM 862 C C . ALA A 1 110 ? 8.380 5.666 -3.631 1.00 96.19 110 ALA A C 1
ATOM 864 O O . ALA A 1 110 ? 7.716 5.578 -2.597 1.00 96.19 110 ALA A O 1
ATOM 865 N N . ARG A 1 111 ? 8.158 6.623 -4.542 1.00 98.06 111 ARG A N 1
ATOM 866 C CA . ARG A 1 111 ? 7.107 7.635 -4.380 1.00 98.06 111 ARG A CA 1
ATOM 867 C C . ARG A 1 111 ? 5.710 7.017 -4.415 1.00 98.06 111 ARG A C 1
ATOM 869 O O . ARG A 1 111 ? 4.876 7.376 -3.590 1.00 98.06 111 ARG A O 1
ATOM 876 N N . ILE A 1 112 ? 5.452 6.073 -5.321 1.00 98.44 112 ILE A N 1
ATOM 877 C CA . ILE A 1 112 ? 4.165 5.360 -5.374 1.00 98.44 112 ILE A CA 1
ATOM 878 C C . ILE A 1 112 ? 3.926 4.586 -4.073 1.00 98.44 112 ILE A C 1
ATOM 880 O O . ILE A 1 112 ? 2.833 4.668 -3.519 1.00 98.44 112 ILE A O 1
ATOM 884 N N . TYR A 1 113 ? 4.940 3.887 -3.557 1.00 97.88 113 TYR A N 1
ATOM 885 C CA . TYR A 1 113 ? 4.838 3.181 -2.280 1.00 97.88 113 TYR A CA 1
ATOM 886 C C . TYR A 1 113 ? 4.597 4.135 -1.108 1.00 97.88 113 TYR A C 1
ATOM 888 O O . TYR A 1 113 ? 3.757 3.836 -0.267 1.00 97.88 113 TYR A O 1
ATOM 896 N N . GLN A 1 114 ? 5.256 5.296 -1.070 1.00 98.50 114 GLN A N 1
ATOM 897 C CA . GLN A 1 114 ? 5.013 6.314 -0.043 1.00 98.50 114 GLN A CA 1
ATOM 898 C C . GLN A 1 114 ? 3.543 6.745 -0.023 1.00 98.50 114 GLN A C 1
ATOM 900 O O . GLN A 1 114 ? 2.894 6.668 1.018 1.00 98.50 114 GLN A O 1
ATOM 905 N N . LEU A 1 115 ? 2.999 7.123 -1.185 1.00 98.69 115 LEU A N 1
ATOM 906 C CA . LEU A 1 115 ? 1.601 7.546 -1.312 1.00 98.69 115 LEU A CA 1
ATOM 907 C C . LEU A 1 115 ? 0.626 6.407 -0.994 1.00 98.69 115 LEU A C 1
ATOM 909 O O . LEU A 1 115 ? -0.392 6.635 -0.344 1.00 98.69 115 LEU A O 1
ATOM 913 N N . ALA A 1 116 ? 0.936 5.181 -1.422 1.00 98.69 116 ALA A N 1
ATOM 914 C CA . ALA A 1 116 ? 0.116 4.010 -1.132 1.00 98.69 116 ALA A CA 1
ATOM 915 C C . ALA A 1 116 ? 0.087 3.708 0.373 1.00 98.69 116 ALA A C 1
ATOM 917 O O . ALA A 1 116 ? -0.976 3.439 0.915 1.00 98.69 116 ALA A O 1
ATOM 918 N N . VAL A 1 117 ? 1.213 3.806 1.080 1.00 98.62 117 VAL A N 1
ATOM 919 C CA . VAL A 1 117 ? 1.250 3.605 2.537 1.00 98.62 117 VAL A CA 1
ATOM 920 C C . VAL A 1 117 ? 0.488 4.713 3.270 1.00 98.62 117 VAL A C 1
ATOM 922 O O . VAL A 1 117 ? -0.276 4.407 4.185 1.00 98.62 117 VAL A O 1
ATOM 925 N N . SER A 1 118 ? 0.594 5.972 2.824 1.00 98.25 118 SER A N 1
ATOM 926 C CA . SER A 1 118 ? -0.242 7.061 3.350 1.00 98.25 118 SER A CA 1
ATOM 927 C C . SER A 1 118 ? -1.736 6.788 3.151 1.00 98.25 118 SER A C 1
ATOM 929 O O . SER A 1 118 ? -2.502 6.867 4.109 1.00 98.25 118 SER A O 1
ATOM 931 N N . LEU A 1 119 ? -2.161 6.440 1.929 1.00 98.25 119 LEU A N 1
ATOM 932 C CA . LEU A 1 119 ? -3.567 6.141 1.630 1.00 98.25 119 LEU A CA 1
ATOM 933 C C . LEU A 1 119 ? -4.069 4.927 2.401 1.00 98.25 119 LEU A C 1
ATOM 935 O O . LEU A 1 119 ? -5.189 4.953 2.899 1.00 98.25 119 LEU A O 1
ATOM 939 N N . TYR A 1 120 ? -3.241 3.893 2.537 1.00 98.38 120 TYR A N 1
ATOM 940 C CA . TYR A 1 120 ? -3.570 2.729 3.345 1.00 98.38 120 TYR A CA 1
ATOM 941 C C . TYR A 1 120 ? -3.887 3.144 4.786 1.00 98.38 120 TYR A C 1
ATOM 943 O O . TYR A 1 120 ? -4.947 2.788 5.299 1.00 98.38 120 TYR A O 1
ATOM 951 N N . GLY A 1 121 ? -3.027 3.952 5.414 1.00 97.19 121 GLY A N 1
ATOM 952 C CA . GLY A 1 121 ? -3.275 4.479 6.757 1.00 97.19 121 GLY A CA 1
ATOM 953 C C . GLY A 1 121 ? -4.561 5.301 6.846 1.00 97.19 121 GLY A C 1
ATOM 954 O O . GLY A 1 121 ? -5.361 5.074 7.747 1.00 97.19 121 GLY A O 1
ATOM 955 N N . ILE A 1 122 ? -4.793 6.210 5.893 1.00 96.12 122 ILE A N 1
ATOM 956 C CA . ILE A 1 122 ? -5.978 7.085 5.888 1.00 96.12 122 ILE A CA 1
ATOM 957 C C . ILE A 1 122 ? -7.268 6.271 5.782 1.00 96.12 122 ILE A C 1
ATOM 959 O O . ILE A 1 122 ? -8.188 6.467 6.575 1.00 96.12 122 ILE A O 1
ATOM 963 N N . LEU A 1 123 ? -7.326 5.357 4.811 1.00 96.06 123 LEU A N 1
ATOM 964 C CA . LEU A 1 123 ? -8.530 4.589 4.503 1.00 96.06 123 LEU A CA 1
ATOM 965 C C . LEU A 1 123 ? -8.822 3.537 5.572 1.00 96.06 123 LEU A C 1
ATOM 967 O O . LEU A 1 123 ? -9.968 3.370 5.974 1.00 96.06 123 LEU A O 1
ATOM 971 N N . SER A 1 124 ? -7.796 2.815 6.026 1.00 95.75 124 SER A N 1
ATOM 972 C CA . SER A 1 124 ? -7.978 1.682 6.938 1.00 95.75 124 SER A CA 1
ATOM 973 C C . SER A 1 124 ? -8.191 2.079 8.397 1.00 95.75 124 SER A C 1
ATOM 975 O O . SER A 1 124 ? -8.734 1.287 9.162 1.00 95.75 124 SER A O 1
ATOM 977 N N . LEU A 1 125 ? -7.785 3.293 8.781 1.00 94.19 125 LEU A N 1
ATOM 978 C CA . LEU A 1 125 ? -8.053 3.877 10.099 1.00 94.19 125 LEU A CA 1
ATOM 979 C C . LEU A 1 125 ? -9.233 4.865 10.076 1.00 94.19 125 LEU A C 1
ATOM 981 O O . LEU A 1 125 ? -9.496 5.511 11.088 1.00 94.19 125 LEU A O 1
ATOM 985 N N . GLU A 1 126 ? -9.920 4.998 8.934 1.00 91.75 126 GLU A N 1
ATOM 986 C CA . GLU A 1 126 ? -11.084 5.876 8.733 1.00 91.75 126 GLU A CA 1
ATOM 987 C C . GLU A 1 126 ? -10.828 7.345 9.136 1.00 91.75 126 GLU A C 1
ATOM 989 O O . GLU A 1 126 ? -11.689 8.031 9.695 1.00 91.75 126 GLU A O 1
ATOM 994 N N . LEU A 1 127 ? -9.626 7.858 8.837 1.00 90.56 127 LEU A N 1
ATOM 995 C CA . LEU A 1 127 ? -9.170 9.171 9.319 1.00 90.56 127 LEU A CA 1
ATOM 996 C C . LEU A 1 127 ? -9.962 10.356 8.748 1.00 90.56 127 LEU A C 1
ATOM 998 O O . LEU A 1 127 ? -9.934 11.442 9.319 1.00 90.56 127 LEU A O 1
ATOM 1002 N N . GLU A 1 128 ? -10.703 10.153 7.657 1.00 83.19 128 GLU A N 1
ATOM 1003 C CA . GLU A 1 128 ? -11.603 11.152 7.059 1.00 83.19 128 GLU A CA 1
ATOM 1004 C C . GLU A 1 128 ? -12.709 11.622 8.016 1.00 83.19 128 GLU A C 1
ATOM 1006 O O . GLU A 1 128 ? -13.271 12.702 7.836 1.00 83.19 128 GLU A O 1
ATOM 1011 N N . HIS A 1 129 ? -13.035 10.818 9.029 1.00 82.06 129 HIS A N 1
ATOM 1012 C CA . HIS A 1 129 ? -14.102 11.101 9.990 1.00 82.06 129 HIS A CA 1
ATOM 1013 C C . HIS A 1 129 ? -13.577 11.568 11.353 1.00 82.06 129 HIS A C 1
ATOM 1015 O O . HIS A 1 129 ? -14.358 11.751 12.289 1.00 82.06 129 HIS A O 1
ATOM 1021 N N . VAL A 1 130 ? -12.261 11.753 11.482 1.00 84.75 130 VAL A N 1
ATOM 1022 C CA . VAL A 1 130 ? -11.614 12.097 12.748 1.00 84.75 130 VAL A CA 1
ATOM 1023 C C . VAL A 1 130 ? -11.472 13.608 12.875 1.00 84.75 130 VAL A C 1
ATOM 1025 O O . VAL A 1 130 ? -10.805 14.254 12.072 1.00 84.75 130 VAL A O 1
ATOM 1028 N N . ASP A 1 131 ? -12.064 14.169 13.929 1.00 80.50 131 ASP A N 1
ATOM 1029 C CA . ASP A 1 131 ? -11.856 15.567 14.305 1.00 80.50 131 ASP A CA 1
ATOM 1030 C C . ASP A 1 131 ? -10.504 15.711 15.022 1.00 80.50 131 ASP A C 1
ATOM 1032 O O . ASP A 1 131 ? -10.374 15.419 16.215 1.00 80.50 131 ASP A O 1
ATOM 1036 N N . ALA A 1 132 ? -9.468 16.073 14.263 1.00 76.00 132 ALA A N 1
ATOM 1037 C CA . ALA A 1 132 ? -8.103 16.227 14.753 1.00 76.00 132 ALA A CA 1
ATOM 1038 C C . ALA A 1 132 ? -7.631 17.681 14.636 1.00 76.00 132 ALA A C 1
ATOM 1040 O O . ALA A 1 132 ? -7.652 18.284 13.562 1.00 76.00 132 ALA A O 1
ATOM 1041 N N . SER A 1 133 ? -7.111 18.231 15.735 1.00 68.00 133 SER A N 1
ATOM 1042 C CA . SER A 1 133 ? -6.402 19.508 15.698 1.00 68.00 133 SER A CA 1
ATOM 1043 C C . SER A 1 133 ? -5.017 19.306 15.073 1.00 68.00 133 SER A C 1
ATOM 1045 O O . SER A 1 133 ? -4.156 18.694 15.701 1.00 68.00 133 SER A O 1
ATOM 1047 N N . ALA A 1 134 ? -4.814 19.844 13.866 1.00 68.50 134 ALA A N 1
ATOM 1048 C CA . ALA A 1 134 ? -3.551 19.819 13.114 1.00 68.50 134 ALA A CA 1
ATOM 1049 C C . ALA A 1 134 ? -3.023 18.398 12.798 1.00 68.50 134 ALA A C 1
ATOM 1051 O O . ALA A 1 134 ? -2.040 17.954 13.393 1.00 68.50 134 ALA A O 1
ATOM 1052 N N . PRO A 1 135 ? -3.665 17.674 11.864 1.00 81.75 135 PRO A N 1
ATOM 1053 C CA . PRO A 1 135 ? -3.213 16.345 11.465 1.00 81.75 135 PRO A CA 1
ATOM 1054 C C . PRO A 1 135 ? -1.876 16.383 10.713 1.00 81.75 135 PRO A C 1
ATOM 1056 O O . PRO A 1 135 ? -1.655 17.254 9.870 1.00 81.75 135 PRO A O 1
ATOM 1059 N N . ASN A 1 136 ? -1.017 15.389 10.963 1.00 86.94 136 ASN A N 1
ATOM 1060 C CA . ASN A 1 136 ? 0.208 15.175 10.181 1.00 86.94 136 ASN A CA 1
ATOM 1061 C C . ASN A 1 136 ? -0.030 14.326 8.919 1.00 86.94 136 ASN A C 1
ATOM 1063 O O . ASN A 1 136 ? 0.890 14.142 8.127 1.00 86.94 136 ASN A O 1
ATOM 1067 N N . TRP A 1 137 ? -1.226 13.770 8.715 1.00 92.00 137 TRP A N 1
ATOM 1068 C CA . TRP A 1 137 ? -1.535 12.968 7.528 1.00 92.00 137 TRP A CA 1
ATOM 1069 C C . TRP A 1 137 ? -1.994 13.831 6.344 1.00 92.00 137 TRP A C 1
ATOM 1071 O O . TRP A 1 137 ? -2.607 14.882 6.544 1.00 92.00 137 TRP A O 1
ATOM 1081 N N . PRO A 1 138 ? -1.705 13.410 5.100 1.00 92.94 138 PRO A N 1
ATOM 1082 C CA . PRO A 1 138 ? -2.099 14.165 3.919 1.00 92.94 138 PRO A CA 1
ATOM 1083 C C . PRO A 1 138 ? -3.603 14.051 3.620 1.00 92.94 138 PRO A C 1
ATOM 1085 O O . PRO A 1 138 ? -4.295 13.157 4.107 1.00 92.94 138 PRO A O 1
ATOM 1088 N N . ASP A 1 139 ? -4.105 14.954 2.775 1.00 92.56 139 ASP A N 1
ATOM 1089 C CA . ASP A 1 139 ? -5.473 14.895 2.256 1.00 92.56 139 ASP A CA 1
ATOM 1090 C C . ASP A 1 139 ? -5.651 13.708 1.296 1.00 92.56 139 ASP A C 1
ATOM 1092 O O . ASP A 1 139 ? -4.941 13.597 0.291 1.00 92.56 139 ASP A O 1
ATOM 1096 N N . LYS A 1 140 ? -6.654 12.859 1.558 1.00 94.88 140 LYS A N 1
ATOM 1097 C CA . LYS A 1 140 ? -6.957 11.678 0.734 1.00 94.88 140 LYS A CA 1
ATOM 1098 C C . LYS A 1 140 ? -7.130 12.028 -0.737 1.00 94.88 140 LYS A C 1
ATOM 1100 O O . LYS A 1 140 ? -6.605 11.312 -1.588 1.00 94.88 140 LYS A O 1
ATOM 1105 N N . THR A 1 141 ? -7.882 13.082 -1.050 1.00 95.38 141 THR A N 1
ATOM 1106 C CA . THR A 1 141 ? -8.234 13.413 -2.440 1.00 95.38 141 THR A CA 1
ATOM 1107 C C . THR A 1 141 ? -6.983 13.773 -3.233 1.00 95.38 141 THR A C 1
ATOM 1109 O O . THR A 1 141 ? -6.746 13.239 -4.320 1.00 95.38 141 THR A O 1
ATOM 1112 N N . THR A 1 142 ? -6.140 14.622 -2.650 1.00 96.06 142 THR A N 1
ATOM 1113 C CA . THR A 1 142 ? -4.867 15.063 -3.222 1.00 96.06 142 THR A CA 1
ATOM 1114 C C . THR A 1 142 ? -3.906 13.889 -3.390 1.00 96.06 142 THR A C 1
ATOM 1116 O O . THR A 1 142 ? -3.371 13.688 -4.482 1.00 96.06 142 THR A O 1
ATOM 1119 N N . THR A 1 143 ? -3.739 13.056 -2.356 1.00 97.56 143 THR A N 1
ATOM 1120 C CA . THR A 1 143 ? -2.875 11.865 -2.419 1.00 97.56 143 THR A CA 1
ATOM 1121 C C . THR A 1 143 ? -3.379 10.848 -3.449 1.00 97.56 143 THR A C 1
ATOM 1123 O O . THR A 1 143 ? -2.579 10.268 -4.184 1.00 97.56 143 THR A O 1
ATOM 1126 N N . THR A 1 144 ? -4.699 10.673 -3.570 1.00 98.19 144 THR A N 1
ATOM 1127 C CA . THR A 1 144 ? -5.325 9.791 -4.572 1.00 98.19 144 THR A CA 1
ATOM 1128 C C . THR A 1 144 ? -5.080 10.299 -5.993 1.00 98.19 144 THR A C 1
ATOM 1130 O O . THR A 1 144 ? -4.707 9.527 -6.876 1.00 98.19 144 THR A O 1
ATOM 1133 N N . ALA A 1 145 ? -5.236 11.601 -6.238 1.00 98.12 145 ALA A N 1
ATOM 1134 C CA . ALA A 1 145 ? -4.948 12.183 -7.547 1.00 98.12 145 ALA A CA 1
ATOM 1135 C C . ALA A 1 145 ? -3.464 12.027 -7.925 1.00 98.12 145 ALA A C 1
ATOM 1137 O O . ALA A 1 145 ? -3.145 11.662 -9.062 1.00 98.12 145 ALA A O 1
ATOM 1138 N N . GLU A 1 146 ? -2.558 12.253 -6.968 1.00 98.38 146 GLU A N 1
ATOM 1139 C CA . GLU A 1 146 ? -1.118 12.107 -7.184 1.00 98.38 146 GLU A CA 1
ATOM 1140 C C . GLU A 1 146 ? -0.736 10.655 -7.503 1.00 98.38 146 GLU A C 1
ATOM 1142 O O . GLU A 1 146 ? -0.056 10.412 -8.505 1.00 98.38 146 GLU A O 1
ATOM 1147 N N . ILE A 1 147 ? -1.203 9.676 -6.717 1.00 98.31 147 ILE A N 1
ATOM 1148 C CA . ILE A 1 147 ? -0.837 8.273 -6.952 1.00 98.31 147 ILE A CA 1
ATOM 1149 C C . ILE A 1 147 ? -1.360 7.777 -8.304 1.00 98.31 147 ILE A C 1
ATOM 1151 O O . ILE A 1 147 ? -0.618 7.113 -9.024 1.00 98.31 147 ILE A O 1
ATOM 1155 N N . ILE A 1 148 ? -2.576 8.161 -8.709 1.00 98.44 148 ILE A N 1
ATOM 1156 C CA . ILE A 1 148 ? -3.143 7.801 -10.019 1.00 98.44 148 ILE A CA 1
ATOM 1157 C C . ILE A 1 148 ? -2.298 8.379 -11.162 1.00 98.44 148 ILE A C 1
ATOM 1159 O O . ILE A 1 148 ? -1.974 7.666 -12.117 1.00 98.44 148 ILE A O 1
ATOM 1163 N N . MET A 1 149 ? -1.864 9.638 -11.042 1.00 98.25 149 MET A N 1
ATOM 1164 C CA . MET A 1 149 ? -0.969 10.264 -12.020 1.00 98.25 149 MET A CA 1
ATOM 1165 C C . MET A 1 149 ? 0.369 9.518 -12.132 1.00 98.25 149 MET A C 1
ATOM 1167 O O . MET A 1 149 ? 0.877 9.307 -13.237 1.00 98.25 149 MET A O 1
ATOM 1171 N N . LEU A 1 150 ? 0.963 9.119 -11.004 1.00 98.12 150 LEU A N 1
ATOM 1172 C CA . LEU A 1 150 ? 2.233 8.389 -10.999 1.00 98.12 150 LEU A CA 1
ATOM 1173 C C . LEU A 1 150 ? 2.079 6.956 -11.510 1.00 98.12 150 LEU A C 1
ATOM 1175 O O . LEU A 1 150 ? 2.926 6.495 -12.275 1.00 98.12 150 LEU A O 1
ATOM 1179 N N . MET A 1 151 ? 0.979 6.282 -11.180 1.00 97.25 151 MET A N 1
ATOM 1180 C CA . MET A 1 151 ? 0.673 4.949 -11.696 1.00 97.25 151 MET A CA 1
ATOM 1181 C C . MET A 1 151 ? 0.537 4.929 -13.214 1.00 97.25 151 MET A C 1
ATOM 1183 O O . MET A 1 151 ? 1.023 4.004 -13.855 1.00 97.25 151 MET A O 1
ATOM 1187 N N . GLN A 1 152 ? -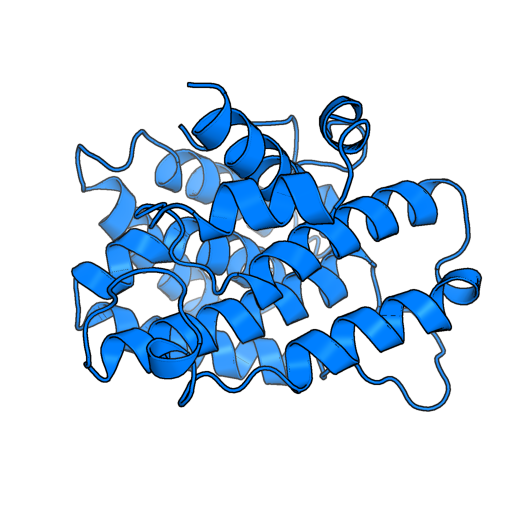0.011 5.976 -13.831 1.00 97.12 152 GLN A N 1
ATOM 1188 C CA . GLN A 1 152 ? -0.041 6.062 -15.293 1.00 97.12 152 GLN A CA 1
ATOM 1189 C C . GLN A 1 152 ? 1.369 6.037 -15.914 1.00 97.12 152 GLN A C 1
ATOM 1191 O O . GLN A 1 152 ? 1.559 5.512 -17.014 1.00 97.12 152 GLN A O 1
ATOM 1196 N N . LYS A 1 153 ? 2.381 6.572 -15.216 1.00 96.38 153 LYS A N 1
ATOM 1197 C CA . LYS A 1 153 ? 3.772 6.572 -15.695 1.00 96.38 153 LYS A CA 1
ATOM 1198 C C . LYS A 1 153 ? 4.379 5.165 -15.705 1.00 96.38 153 LYS A C 1
ATOM 1200 O O . LYS A 1 153 ? 5.243 4.908 -16.543 1.00 96.38 153 LYS A O 1
ATOM 1205 N N . THR A 1 154 ? 3.912 4.250 -14.851 1.00 94.31 154 THR A N 1
ATOM 1206 C CA . THR A 1 154 ? 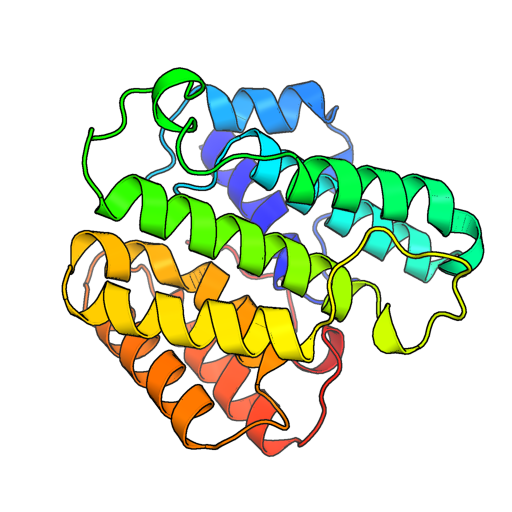4.448 2.876 -14.767 1.00 94.31 154 THR A CA 1
ATOM 1207 C C . THR A 1 154 ? 4.118 2.045 -16.003 1.00 94.31 154 THR A C 1
ATOM 1209 O O . THR A 1 154 ? 4.890 1.161 -16.358 1.00 94.31 154 THR A O 1
ATOM 1212 N N . LEU A 1 155 ? 3.057 2.394 -16.744 1.00 92.44 155 LEU A N 1
ATOM 1213 C CA . LEU A 1 155 ? 2.677 1.730 -17.999 1.00 92.44 155 LEU A CA 1
ATOM 1214 C C . LEU A 1 155 ? 3.780 1.755 -19.071 1.00 92.44 155 LEU A C 1
ATOM 1216 O O . LEU A 1 155 ? 3.722 0.971 -20.018 1.00 92.44 155 LEU A O 1
ATOM 1220 N N . LYS A 1 156 ? 4.761 2.658 -18.943 1.00 91.56 156 LYS A N 1
ATOM 1221 C CA . LYS A 1 156 ? 5.912 2.778 -19.851 1.00 91.56 156 LYS A CA 1
ATOM 1222 C C . LYS A 1 156 ? 7.049 1.803 -19.527 1.00 91.56 156 LYS A C 1
ATOM 1224 O O . LYS A 1 156 ? 7.955 1.663 -20.341 1.00 91.56 156 LYS A O 1
ATOM 1229 N N . SER A 1 157 ? 7.020 1.151 -18.363 1.00 89.50 157 SER A N 1
ATOM 1230 C CA . SER A 1 157 ? 8.090 0.277 -17.879 1.00 89.50 157 SER A CA 1
ATOM 1231 C C . SER A 1 157 ? 7.511 -1.021 -17.307 1.00 89.50 157 SER A C 1
ATOM 1233 O O . SER A 1 157 ? 6.951 -1.007 -16.208 1.00 89.50 157 SER A O 1
ATOM 1235 N N . PRO A 1 158 ? 7.681 -2.169 -17.994 1.00 87.06 158 PRO A N 1
ATOM 1236 C CA . PRO A 1 158 ? 7.229 -3.466 -17.485 1.00 87.06 158 PRO A CA 1
ATOM 1237 C C . PRO A 1 158 ? 7.776 -3.796 -16.089 1.00 87.06 158 PRO A C 1
ATOM 1239 O O . PRO A 1 158 ? 7.064 -4.367 -15.272 1.00 87.06 158 PRO A O 1
ATOM 1242 N N . LYS A 1 159 ? 9.012 -3.368 -15.787 1.00 86.62 159 LYS A N 1
ATOM 1243 C CA . LYS A 1 159 ? 9.652 -3.565 -14.476 1.00 86.62 159 LYS A CA 1
ATOM 1244 C C . LYS A 1 159 ? 8.976 -2.772 -13.357 1.00 86.62 159 LYS A C 1
ATOM 1246 O O . LYS A 1 159 ? 8.900 -3.254 -12.236 1.00 86.62 159 LYS A O 1
ATOM 1251 N N . CYS A 1 160 ? 8.513 -1.553 -13.640 1.00 90.00 160 CYS A N 1
ATOM 1252 C CA . CYS A 1 160 ? 7.710 -0.809 -12.671 1.00 90.00 160 CYS A CA 1
ATOM 1253 C C . CYS A 1 160 ? 6.348 -1.467 -12.503 1.00 90.00 160 CYS A C 1
ATOM 1255 O O . CYS A 1 160 ? 5.870 -1.596 -11.385 1.00 90.00 160 CYS A O 1
ATOM 1257 N N . LEU A 1 161 ? 5.728 -1.869 -13.611 1.00 90.31 161 LEU A N 1
ATOM 1258 C CA . LEU A 1 161 ? 4.381 -2.419 -13.615 1.00 90.31 161 LEU A CA 1
ATOM 1259 C C . LEU A 1 161 ? 4.279 -3.706 -12.785 1.00 90.31 161 LEU A C 1
ATOM 1261 O O . LEU A 1 161 ? 3.338 -3.832 -12.008 1.00 90.31 161 LEU A O 1
ATOM 1265 N N . SER A 1 162 ? 5.265 -4.605 -12.873 1.00 88.62 162 SER A N 1
ATOM 1266 C CA . SER A 1 162 ? 5.253 -5.906 -12.183 1.00 88.62 162 SER A CA 1
ATOM 1267 C C . SER A 1 162 ? 5.209 -5.826 -10.653 1.00 88.62 162 SER A C 1
ATOM 1269 O O . SER A 1 162 ? 4.945 -6.829 -10.000 1.00 88.62 162 SER A O 1
ATOM 1271 N N . VAL A 1 163 ? 5.455 -4.650 -10.070 1.00 90.38 163 VAL A N 1
ATOM 1272 C CA . VAL A 1 163 ? 5.465 -4.433 -8.614 1.00 90.38 163 VAL A CA 1
ATOM 1273 C C . VAL A 1 163 ? 4.326 -3.525 -8.135 1.00 90.38 163 VAL A C 1
ATOM 1275 O O . VAL A 1 163 ? 4.328 -3.055 -7.001 1.00 90.38 163 VAL A O 1
ATOM 1278 N N . MET A 1 164 ? 3.328 -3.267 -8.989 1.00 94.19 164 MET A N 1
ATOM 1279 C CA . MET A 1 164 ? 2.212 -2.362 -8.682 1.00 94.19 164 MET A CA 1
ATOM 1280 C C . MET A 1 164 ? 0.994 -3.043 -8.052 1.00 94.19 164 MET A C 1
ATOM 1282 O O . MET A 1 164 ? 0.026 -2.343 -7.770 1.00 94.19 164 MET A O 1
ATOM 1286 N N . THR A 1 165 ? 1.000 -4.355 -7.797 1.00 93.50 165 THR A N 1
ATOM 1287 C CA . THR A 1 165 ? -0.194 -5.071 -7.305 1.00 93.50 165 THR A CA 1
ATOM 1288 C C . THR A 1 165 ? -0.738 -4.484 -6.005 1.00 93.50 165 THR A C 1
ATOM 1290 O O . THR A 1 165 ? -1.894 -4.071 -5.953 1.00 93.50 165 THR A O 1
ATOM 1293 N N . TRP A 1 166 ? 0.097 -4.370 -4.967 1.00 95.50 166 TRP A N 1
ATOM 1294 C CA . TRP A 1 166 ? -0.347 -3.823 -3.683 1.00 95.50 166 TRP A CA 1
ATOM 1295 C C . TRP A 1 166 ? -0.657 -2.321 -3.734 1.00 95.50 166 TRP A C 1
ATOM 1297 O O . TRP A 1 166 ? -1.730 -1.938 -3.266 1.00 95.50 166 TRP A O 1
ATOM 1307 N N . PRO A 1 167 ? 0.174 -1.456 -4.355 1.00 97.44 167 PRO A N 1
ATOM 1308 C CA . PRO A 1 167 ? -0.236 -0.076 -4.588 1.00 97.44 167 PRO A CA 1
ATOM 1309 C C . PRO A 1 167 ? -1.592 0.027 -5.301 1.00 97.44 167 PRO A C 1
ATOM 1311 O O . PRO A 1 167 ? -2.406 0.872 -4.935 1.00 97.44 167 PRO A O 1
ATOM 1314 N N . SER A 1 168 ? -1.854 -0.829 -6.299 1.00 97.25 168 SER A N 1
ATOM 1315 C CA . SER A 1 168 ? -3.115 -0.834 -7.057 1.00 97.25 168 SER A CA 1
ATOM 1316 C C . SER A 1 168 ? -4.292 -1.300 -6.207 1.00 97.25 168 SER A C 1
ATOM 1318 O O . SER A 1 168 ? -5.383 -0.758 -6.355 1.00 97.25 168 SER A O 1
ATOM 1320 N N . ALA A 1 169 ? -4.074 -2.246 -5.289 1.00 96.38 169 ALA A N 1
ATOM 1321 C CA . ALA A 1 169 ? -5.063 -2.641 -4.290 1.00 96.38 169 ALA A CA 1
ATOM 1322 C C . ALA A 1 169 ? -5.482 -1.440 -3.426 1.00 96.38 169 ALA A C 1
ATOM 1324 O O . ALA A 1 169 ? -6.670 -1.140 -3.326 1.00 96.38 169 ALA A O 1
ATOM 1325 N N . VAL A 1 170 ? -4.513 -0.698 -2.874 1.00 98.19 170 VAL A N 1
ATOM 1326 C CA . VAL A 1 170 ? -4.787 0.493 -2.051 1.00 98.19 170 VAL A CA 1
ATOM 1327 C C . VAL A 1 170 ? -5.473 1.592 -2.865 1.00 98.19 170 VAL A C 1
ATOM 1329 O O . VAL A 1 170 ? -6.526 2.097 -2.472 1.00 98.19 170 VAL A O 1
ATOM 1332 N N . ALA A 1 171 ? -4.898 1.953 -4.016 1.00 98.25 171 ALA A N 1
ATOM 1333 C CA . ALA A 1 171 ? -5.449 2.986 -4.888 1.00 98.25 171 ALA A CA 1
ATOM 1334 C C . ALA A 1 171 ? -6.856 2.617 -5.376 1.00 98.25 171 ALA A C 1
ATOM 1336 O O . ALA A 1 171 ? -7.702 3.495 -5.508 1.00 98.25 171 ALA A O 1
ATOM 1337 N N . GLY A 1 172 ? -7.124 1.326 -5.595 1.00 97.88 172 GLY A N 1
ATOM 1338 C CA . GLY A 1 172 ? -8.421 0.805 -6.014 1.00 97.88 172 GLY A CA 1
ATOM 1339 C C . GLY A 1 172 ? -9.530 1.078 -5.009 1.00 97.88 172 GLY A C 1
ATOM 1340 O O . GLY A 1 172 ? -10.640 1.428 -5.416 1.00 97.88 172 GLY A O 1
ATOM 1341 N N . VAL A 1 173 ? -9.223 0.988 -3.713 1.00 97.88 173 VAL A N 1
ATOM 1342 C CA . VAL A 1 173 ? -10.156 1.392 -2.653 1.00 97.88 173 VAL A CA 1
ATOM 1343 C C . VAL A 1 173 ? -10.316 2.910 -2.632 1.00 97.88 173 VAL A C 1
ATOM 1345 O O . VAL A 1 173 ? -11.438 3.407 -2.581 1.00 97.88 173 VAL A O 1
ATOM 1348 N N . ALA A 1 174 ? -9.210 3.650 -2.755 1.00 97.69 174 ALA A N 1
ATOM 1349 C CA . ALA A 1 174 ? -9.214 5.113 -2.737 1.00 97.69 174 ALA A CA 1
ATOM 1350 C C . ALA A 1 174 ? -10.079 5.744 -3.845 1.00 97.69 174 ALA A C 1
ATOM 1352 O O . ALA A 1 174 ? -10.603 6.837 -3.658 1.00 97.69 174 ALA A O 1
ATOM 1353 N N . VAL A 1 175 ? -10.228 5.068 -4.993 1.00 97.81 175 VAL A N 1
ATOM 1354 C CA . VAL A 1 175 ? -11.014 5.551 -6.145 1.00 97.81 175 VAL A CA 1
ATOM 1355 C C . VAL A 1 175 ? -12.409 4.928 -6.256 1.00 97.81 175 VAL A C 1
ATOM 1357 O O . VAL A 1 175 ? -13.029 5.027 -7.318 1.00 97.81 175 VAL A O 1
ATOM 1360 N N . ALA A 1 176 ? -12.912 4.264 -5.212 1.00 96.69 176 ALA A N 1
ATOM 1361 C CA . ALA A 1 176 ? -14.189 3.547 -5.266 1.00 96.69 176 ALA A CA 1
ATOM 1362 C C . ALA A 1 176 ? -15.379 4.442 -5.659 1.00 96.69 176 ALA A C 1
ATOM 1364 O O . ALA A 1 176 ? -16.215 4.041 -6.474 1.00 96.69 176 ALA A O 1
ATOM 1365 N N . ASP A 1 177 ? -15.407 5.666 -5.135 1.00 93.06 177 ASP A N 1
ATOM 1366 C CA . ASP A 1 177 ? -16.358 6.742 -5.437 1.00 93.06 177 ASP A CA 1
ATOM 1367 C C . ASP A 1 177 ? -15.820 7.759 -6.464 1.00 93.06 177 ASP A C 1
ATOM 1369 O O . ASP A 1 177 ? -16.476 8.754 -6.776 1.00 93.06 177 ASP A O 1
ATOM 1373 N N . GLY A 1 178 ? -14.637 7.498 -7.022 1.00 90.50 178 GLY A N 1
ATOM 1374 C CA . GLY A 1 178 ? -13.957 8.361 -7.977 1.00 90.50 178 GLY A CA 1
ATOM 1375 C C . GLY A 1 178 ? -14.335 8.122 -9.449 1.00 90.50 178 GLY A C 1
ATOM 1376 O O . GLY A 1 178 ? -15.199 7.302 -9.788 1.00 90.50 178 GLY A O 1
ATOM 1377 N N . PRO A 1 179 ? -13.658 8.827 -10.376 1.00 93.75 179 PRO A N 1
ATOM 1378 C CA . PRO A 1 179 ? -13.902 8.699 -11.809 1.00 93.75 179 PRO A CA 1
ATOM 1379 C C . PRO A 1 179 ? -13.690 7.270 -12.327 1.00 93.75 179 PRO A C 1
ATOM 1381 O O . PRO A 1 179 ? -12.725 6.591 -11.971 1.00 93.75 179 PRO A O 1
ATOM 1384 N N . GLU A 1 180 ? -14.539 6.833 -13.262 1.00 95.62 180 GLU A N 1
ATOM 1385 C CA . GLU A 1 180 ? -14.398 5.531 -13.937 1.00 95.62 180 GLU A CA 1
ATOM 1386 C C . GLU A 1 180 ? -13.037 5.376 -14.633 1.00 95.62 180 GLU A C 1
ATOM 1388 O O . GLU A 1 180 ? -12.456 4.294 -14.622 1.00 95.62 180 GLU A O 1
ATOM 1393 N N . ALA A 1 181 ? -12.478 6.469 -15.164 1.00 97.19 181 ALA A N 1
ATOM 1394 C CA . ALA A 1 181 ? -11.159 6.472 -15.790 1.00 97.19 181 ALA A CA 1
ATOM 1395 C C . ALA A 1 181 ? -10.040 6.015 -14.835 1.00 97.19 181 ALA A C 1
ATOM 1397 O O . ALA A 1 181 ? -9.149 5.277 -15.254 1.00 97.19 181 ALA A O 1
ATOM 1398 N N . SER A 1 182 ? -10.102 6.398 -13.554 1.00 97.50 182 SER A N 1
ATOM 1399 C CA . SER A 1 182 ? -9.117 5.982 -12.548 1.00 97.50 182 SER A CA 1
ATOM 1400 C C . SER A 1 182 ? -9.239 4.490 -12.239 1.00 97.50 182 SER A C 1
ATOM 1402 O O . SER A 1 182 ? -8.235 3.782 -12.213 1.00 97.50 182 SER A O 1
ATOM 1404 N N . ARG A 1 183 ? -10.472 3.987 -12.089 1.00 97.56 183 ARG A N 1
ATOM 1405 C CA . ARG A 1 183 ? -10.746 2.550 -11.902 1.00 97.56 183 ARG A CA 1
ATOM 1406 C C . ARG A 1 183 ? -10.271 1.724 -13.097 1.00 97.56 183 ARG A C 1
ATOM 1408 O O . ARG A 1 183 ? -9.613 0.702 -12.916 1.00 97.56 183 ARG A O 1
ATOM 1415 N N . LYS A 1 184 ? -10.527 2.207 -14.316 1.00 97.38 184 LYS A N 1
ATOM 1416 C CA . LYS A 1 184 ? -10.058 1.580 -15.555 1.00 97.38 184 LYS A CA 1
ATOM 1417 C C . LYS A 1 184 ? -8.533 1.530 -15.640 1.00 97.38 184 LYS A C 1
ATOM 1419 O O . LYS A 1 184 ? -7.998 0.483 -15.977 1.00 97.38 184 LYS A O 1
ATOM 1424 N N . LEU A 1 185 ? -7.837 2.616 -15.297 1.00 97.81 185 LEU A N 1
ATOM 1425 C CA . LEU A 1 185 ? -6.371 2.633 -15.281 1.00 97.81 185 LEU A CA 1
ATOM 1426 C C . LEU A 1 185 ? -5.802 1.548 -14.356 1.00 97.81 185 LEU A C 1
ATOM 1428 O O . LEU A 1 185 ? -4.900 0.815 -14.755 1.00 97.81 185 LEU A O 1
ATOM 1432 N N . LEU A 1 186 ? -6.325 1.443 -13.132 1.00 97.44 186 LEU A N 1
ATOM 1433 C CA . LEU A 1 186 ? -5.875 0.439 -12.162 1.00 97.44 186 LEU A CA 1
ATOM 1434 C C . LEU A 1 186 ? -6.165 -0.983 -12.641 1.00 97.44 186 LEU A C 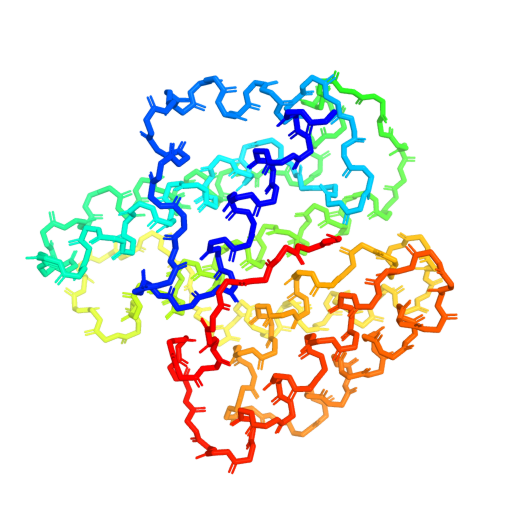1
ATOM 1436 O O . LEU A 1 186 ? -5.318 -1.865 -12.509 1.00 97.44 186 LEU A O 1
ATOM 1440 N N . PHE A 1 187 ? -7.334 -1.192 -13.244 1.00 95.62 187 PHE A N 1
ATOM 1441 C CA . PHE A 1 187 ? -7.689 -2.468 -13.851 1.00 95.62 187 PHE A CA 1
ATOM 1442 C C . PHE A 1 187 ? -6.733 -2.838 -14.996 1.00 95.62 187 PHE A C 1
ATOM 1444 O O . PHE A 1 187 ? -6.218 -3.952 -15.022 1.00 95.62 187 PHE A O 1
ATOM 1451 N N . ASP A 1 188 ? -6.415 -1.896 -15.887 1.00 95.12 188 ASP A N 1
ATOM 1452 C CA . ASP A 1 188 ? -5.466 -2.110 -16.986 1.00 95.12 188 ASP A CA 1
ATOM 1453 C C . ASP A 1 188 ? -4.053 -2.445 -16.469 1.00 95.12 188 ASP A C 1
ATOM 1455 O O . ASP A 1 188 ? -3.360 -3.273 -17.065 1.00 95.12 188 ASP A O 1
ATOM 1459 N N . ILE A 1 189 ? -3.618 -1.827 -15.363 1.00 95.75 189 ILE A N 1
ATOM 1460 C CA . ILE A 1 189 ? -2.352 -2.165 -14.691 1.00 95.75 189 ILE A CA 1
ATOM 1461 C C . ILE A 1 189 ? -2.403 -3.602 -14.168 1.00 95.75 189 ILE A C 1
ATOM 1463 O O . ILE A 1 189 ? -1.528 -4.397 -14.507 1.00 95.75 189 ILE A O 1
ATOM 1467 N N . LEU A 1 190 ? -3.430 -3.951 -13.389 1.00 94.81 190 LEU A N 1
ATOM 1468 C CA . LEU A 1 190 ? -3.551 -5.273 -12.774 1.00 94.81 190 LEU A CA 1
ATOM 1469 C C . LEU A 1 190 ? -3.666 -6.392 -13.816 1.00 94.81 190 LEU A C 1
ATOM 1471 O O . LEU A 1 190 ? -2.999 -7.408 -13.670 1.00 94.81 190 LEU A O 1
ATOM 1475 N N . VAL A 1 191 ? -4.432 -6.202 -14.895 1.00 93.75 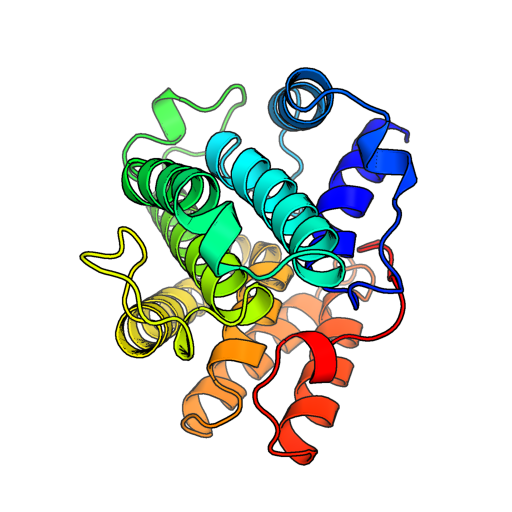191 VAL A N 1
ATOM 1476 C CA . VAL A 1 191 ? -4.556 -7.198 -15.978 1.00 93.75 191 VAL A CA 1
ATOM 1477 C C . VAL A 1 191 ? -3.214 -7.439 -16.669 1.00 93.75 191 VAL A C 1
ATOM 1479 O O . VAL A 1 191 ? -2.885 -8.571 -17.019 1.00 93.75 191 VAL A O 1
ATOM 1482 N N . ARG A 1 192 ? -2.402 -6.391 -16.852 1.00 92.62 192 ARG A N 1
ATOM 1483 C CA . ARG A 1 192 ? -1.050 -6.546 -17.409 1.00 92.62 192 ARG A CA 1
ATOM 1484 C C . ARG A 1 192 ? -0.126 -7.300 -16.458 1.00 92.62 192 ARG A C 1
ATOM 1486 O O . ARG A 1 192 ? 0.677 -8.091 -16.939 1.00 92.62 192 ARG A O 1
ATOM 1493 N N . ILE A 1 193 ? -0.248 -7.084 -15.146 1.00 91.31 193 ILE A N 1
ATOM 1494 C CA . ILE A 1 193 ? 0.492 -7.876 -14.153 1.00 91.31 193 ILE A CA 1
ATOM 1495 C C . ILE A 1 193 ? 0.045 -9.337 -14.225 1.00 91.31 193 ILE A C 1
ATOM 1497 O O . ILE A 1 193 ? 0.886 -10.218 -14.319 1.00 91.31 193 ILE A O 1
ATOM 1501 N N . ASP A 1 194 ? -1.263 -9.590 -14.239 1.00 89.38 194 ASP A N 1
ATOM 1502 C CA . ASP A 1 194 ? -1.836 -10.942 -14.241 1.00 89.38 194 ASP A CA 1
ATOM 1503 C C . ASP A 1 194 ? -1.501 -11.742 -15.509 1.00 89.38 194 ASP A C 1
ATOM 1505 O O . ASP A 1 194 ? -1.431 -12.967 -15.486 1.00 89.38 194 ASP A O 1
ATOM 1509 N N . SER A 1 195 ? -1.229 -11.050 -16.620 1.00 86.88 195 SER A N 1
ATOM 1510 C CA . SER A 1 195 ? -0.756 -11.688 -17.853 1.00 86.88 195 SER A CA 1
ATOM 1511 C C . SER A 1 195 ? 0.662 -12.270 -17.750 1.00 86.88 195 SER A C 1
ATOM 1513 O O . SER A 1 195 ? 1.066 -13.044 -18.622 1.00 86.88 195 SER A O 1
ATOM 1515 N N . ASP A 1 196 ? 1.418 -11.921 -16.704 1.00 81.06 196 ASP A N 1
ATOM 1516 C CA . ASP A 1 196 ? 2.704 -12.538 -16.397 1.00 81.06 196 ASP A CA 1
ATOM 1517 C C . ASP A 1 196 ? 2.487 -13.862 -15.649 1.00 81.06 196 ASP A C 1
ATOM 1519 O O . ASP A 1 196 ? 1.928 -13.909 -14.554 1.00 81.06 196 ASP A O 1
ATOM 1523 N N . VAL A 1 197 ? 2.986 -14.960 -16.222 1.00 66.62 197 VAL A N 1
ATOM 1524 C CA . VAL A 1 197 ? 2.892 -16.315 -15.649 1.00 66.62 197 VAL A CA 1
ATOM 1525 C C . VAL A 1 197 ? 3.521 -16.394 -14.248 1.00 66.62 197 VAL A C 1
ATOM 1527 O O . VAL A 1 197 ? 3.152 -17.256 -13.451 1.00 66.62 197 VAL A O 1
ATOM 1530 N N . LEU A 1 198 ? 4.447 -15.487 -13.921 1.00 71.19 198 LEU A N 1
ATOM 1531 C CA . LEU A 1 198 ? 5.104 -15.405 -12.616 1.00 71.19 198 LEU A CA 1
ATOM 1532 C C . LEU A 1 198 ? 4.353 -14.530 -11.597 1.00 71.19 198 LEU A C 1
ATOM 1534 O O . LEU A 1 198 ? 4.871 -14.315 -10.503 1.00 71.19 198 LEU A O 1
ATOM 1538 N N . ALA A 1 199 ? 3.159 -14.017 -11.914 1.00 66.69 199 ALA A N 1
ATOM 1539 C CA . ALA A 1 199 ? 2.371 -13.182 -11.001 1.00 66.69 199 ALA A CA 1
ATOM 1540 C C . ALA A 1 199 ? 1.565 -13.978 -9.953 1.00 66.69 199 ALA A C 1
ATOM 1542 O O . ALA A 1 199 ? 0.927 -13.372 -9.090 1.00 66.69 199 ALA A O 1
ATOM 1543 N N . TYR A 1 200 ? 1.583 -15.318 -10.023 1.00 67.44 200 TYR A N 1
ATOM 1544 C CA . TYR A 1 200 ? 0.980 -16.249 -9.051 1.00 67.44 200 TYR A CA 1
ATOM 1545 C C . TYR A 1 200 ? -0.480 -15.919 -8.649 1.00 67.44 200 TYR A C 1
ATOM 1547 O O . TYR A 1 200 ? -0.900 -16.198 -7.533 1.00 67.44 200 TYR A O 1
ATOM 1555 N N . GLY A 1 201 ? -1.272 -15.320 -9.551 1.00 73.69 201 GLY A N 1
ATOM 1556 C CA . GLY A 1 201 ? -2.714 -15.068 -9.363 1.00 73.69 201 GLY A CA 1
ATOM 1557 C C . GLY A 1 201 ? -3.087 -13.938 -8.391 1.00 73.69 201 GLY A C 1
ATOM 1558 O O . GLY A 1 201 ? -4.268 -13.688 -8.149 1.00 73.69 201 GLY A O 1
ATOM 1559 N N . ILE A 1 202 ? -2.112 -13.211 -7.843 1.00 78.12 202 ILE A N 1
ATOM 1560 C CA . ILE A 1 202 ? -2.356 -12.138 -6.862 1.00 78.12 202 ILE A CA 1
ATOM 1561 C C . ILE A 1 202 ? -3.121 -10.974 -7.502 1.00 78.12 202 ILE A C 1
ATOM 1563 O O . ILE A 1 202 ? -4.036 -10.389 -6.910 1.00 78.12 202 ILE A O 1
ATOM 1567 N N . ALA A 1 203 ? -2.730 -10.628 -8.729 1.00 88.69 203 ALA A N 1
ATOM 1568 C CA . ALA A 1 203 ? -3.378 -9.581 -9.497 1.00 88.69 203 ALA A CA 1
ATOM 1569 C C . ALA A 1 203 ? -4.820 -9.978 -9.845 1.00 88.69 203 ALA A C 1
ATOM 1571 O O . ALA A 1 203 ? -5.712 -9.161 -9.620 1.00 88.69 203 ALA A O 1
ATOM 1572 N N . ALA A 1 204 ? -5.075 -11.228 -10.258 1.00 89.38 204 ALA A N 1
ATOM 1573 C CA . ALA A 1 204 ? -6.429 -11.759 -10.446 1.00 89.38 204 ALA A CA 1
ATOM 1574 C C . ALA A 1 204 ? -7.313 -11.619 -9.195 1.00 89.38 204 ALA A C 1
ATOM 1576 O O . ALA A 1 204 ? -8.433 -11.117 -9.290 1.00 89.38 204 ALA A O 1
ATOM 1577 N N . HIS A 1 205 ? -6.817 -11.983 -8.009 1.00 88.25 205 HIS A N 1
ATOM 1578 C CA . HIS A 1 205 ? -7.591 -11.817 -6.772 1.00 88.25 205 HIS A CA 1
ATOM 1579 C C . HIS A 1 205 ? -7.868 -10.347 -6.442 1.00 88.25 205 HIS A C 1
ATOM 1581 O O . HIS A 1 205 ? -8.979 -9.993 -6.042 1.00 88.25 205 HIS A O 1
ATOM 1587 N N . THR A 1 206 ? -6.877 -9.475 -6.641 1.00 92.19 206 THR A N 1
ATOM 1588 C CA . THR A 1 206 ? -7.044 -8.025 -6.450 1.00 92.19 206 THR A CA 1
ATOM 1589 C C . THR A 1 206 ? -8.095 -7.466 -7.411 1.00 92.19 206 THR A C 1
ATOM 1591 O O . THR A 1 206 ? -8.944 -6.672 -7.005 1.00 92.19 206 THR A O 1
ATOM 1594 N N . ILE A 1 207 ? -8.079 -7.918 -8.668 1.00 94.62 207 ILE A N 1
ATOM 1595 C CA . ILE A 1 207 ? -9.069 -7.577 -9.692 1.00 94.62 207 ILE A CA 1
ATOM 1596 C C . ILE A 1 207 ? -10.473 -7.974 -9.239 1.00 94.62 207 ILE A C 1
ATOM 1598 O O . ILE A 1 207 ? -11.357 -7.118 -9.194 1.00 94.62 207 ILE A O 1
ATOM 1602 N N . GLU A 1 208 ? -10.671 -9.247 -8.892 1.00 93.50 208 GLU A N 1
ATOM 1603 C CA . GLU A 1 208 ? -11.977 -9.784 -8.504 1.00 93.50 208 GLU A CA 1
ATOM 1604 C C . GLU A 1 208 ? -12.561 -8.994 -7.326 1.00 93.50 208 GLU A C 1
ATOM 1606 O O . GLU A 1 208 ? -13.718 -8.561 -7.358 1.00 93.50 208 GLU A O 1
ATOM 1611 N N . ARG A 1 209 ? -11.725 -8.734 -6.314 1.00 94.19 209 ARG A N 1
ATOM 1612 C CA . ARG A 1 209 ? -12.096 -7.978 -5.114 1.00 94.19 209 ARG A CA 1
ATOM 1613 C C . ARG A 1 209 ? -12.507 -6.549 -5.436 1.00 94.19 209 ARG A C 1
ATOM 1615 O O . ARG A 1 209 ? -13.600 -6.137 -5.048 1.00 94.19 209 ARG A O 1
ATOM 1622 N N . LEU A 1 210 ? -11.672 -5.806 -6.161 1.00 96.31 210 LEU A N 1
ATOM 1623 C CA . LEU A 1 210 ? -11.957 -4.409 -6.495 1.00 96.31 210 LEU A CA 1
ATOM 1624 C C . LEU A 1 210 ? -13.191 -4.276 -7.390 1.00 96.31 210 LEU A C 1
ATOM 1626 O O . LEU A 1 210 ? -14.021 -3.402 -7.151 1.00 96.31 210 LEU A O 1
ATOM 1630 N N . GLN A 1 211 ? -13.363 -5.160 -8.377 1.00 95.44 211 GLN A N 1
ATOM 1631 C CA . GLN A 1 211 ? -14.549 -5.151 -9.235 1.00 95.44 211 GLN A CA 1
ATOM 1632 C C . GLN A 1 211 ? -15.829 -5.386 -8.430 1.00 95.44 211 GLN A C 1
ATOM 1634 O O . GLN A 1 211 ? -16.783 -4.619 -8.571 1.00 95.44 211 GLN A O 1
ATOM 1639 N N . ALA A 1 212 ? -15.845 -6.406 -7.566 1.00 95.31 212 ALA A N 1
ATOM 1640 C CA . ALA A 1 212 ? -16.987 -6.675 -6.697 1.00 95.31 212 ALA A CA 1
ATOM 1641 C C . ALA A 1 212 ? -17.264 -5.490 -5.760 1.00 95.31 212 ALA A C 1
ATOM 1643 O O . ALA A 1 212 ? -18.405 -5.038 -5.652 1.00 95.31 212 ALA A O 1
ATOM 1644 N N . PHE A 1 213 ? -16.219 -4.938 -5.141 1.00 96.44 213 PHE A N 1
ATOM 1645 C CA . PHE A 1 213 ? -16.317 -3.794 -4.241 1.00 96.44 213 PHE A CA 1
ATOM 1646 C C . PHE A 1 213 ? -16.898 -2.553 -4.929 1.00 96.44 213 PHE A C 1
ATOM 1648 O O . PHE A 1 213 ? -17.853 -1.961 -4.423 1.00 96.44 213 PHE A O 1
ATOM 1655 N N . TRP A 1 214 ? -16.412 -2.198 -6.121 1.00 96.88 214 TRP A N 1
ATOM 1656 C CA . TRP A 1 214 ? -16.900 -1.039 -6.875 1.00 96.88 214 TRP A CA 1
ATOM 1657 C C . TRP A 1 214 ? -18.384 -1.137 -7.252 1.00 96.88 214 TRP A C 1
ATOM 1659 O O . TRP A 1 214 ? -19.046 -0.105 -7.383 1.00 96.88 214 TRP A O 1
ATOM 1669 N N . LEU A 1 215 ? -18.935 -2.349 -7.389 1.00 95.88 215 LEU A N 1
ATOM 1670 C CA . LEU A 1 215 ? -20.370 -2.558 -7.614 1.00 95.88 215 LEU A CA 1
ATOM 1671 C C . LEU A 1 215 ? -21.213 -2.270 -6.363 1.00 95.88 215 LEU A C 1
ATOM 1673 O O . LEU A 1 215 ? -22.373 -1.875 -6.491 1.00 95.88 215 LEU A O 1
ATOM 1677 N N . THR A 1 216 ? -20.642 -2.421 -5.163 1.00 95.62 216 THR A N 1
ATOM 1678 C CA . THR A 1 216 ? -21.346 -2.144 -3.896 1.00 95.62 216 THR A CA 1
ATOM 1679 C C . THR A 1 216 ? -21.579 -0.654 -3.648 1.00 95.62 216 THR A C 1
ATOM 1681 O O . THR A 1 216 ? -22.447 -0.306 -2.849 1.00 95.62 216 THR A O 1
ATOM 1684 N N . LYS A 1 217 ? -20.817 0.222 -4.325 1.00 93.75 217 LYS A N 1
ATOM 1685 C CA . LYS A 1 217 ? -20.779 1.683 -4.112 1.00 93.75 217 LYS A CA 1
ATOM 1686 C C . LYS A 1 217 ? -20.384 2.112 -2.694 1.00 93.75 217 LYS A C 1
ATOM 1688 O O . LYS A 1 217 ? -20.606 3.262 -2.321 1.00 93.75 217 LYS A O 1
ATOM 1693 N N . LYS A 1 218 ? -19.823 1.200 -1.902 1.00 95.38 218 LYS A N 1
ATOM 1694 C CA . LYS A 1 218 ? -19.223 1.526 -0.612 1.00 95.38 218 LYS A CA 1
ATOM 1695 C C . LYS A 1 218 ? -17.809 2.073 -0.808 1.00 95.38 218 LYS A C 1
ATOM 1697 O O . LYS A 1 218 ? -17.218 1.915 -1.874 1.00 95.38 218 LYS A O 1
ATOM 1702 N N . THR A 1 219 ? -17.281 2.702 0.235 1.00 94.88 219 THR A N 1
ATOM 1703 C CA . THR A 1 219 ? -15.954 3.339 0.241 1.00 94.88 219 THR A CA 1
ATOM 1704 C C . THR A 1 219 ? -15.074 2.892 1.413 1.00 94.88 219 THR A C 1
ATOM 1706 O O . THR A 1 219 ? -13.893 3.227 1.437 1.00 94.88 219 THR A O 1
ATOM 1709 N N . GLY A 1 220 ? -15.618 2.122 2.364 1.00 93.06 220 GLY A N 1
ATOM 1710 C CA . GLY A 1 220 ? -14.890 1.652 3.541 1.00 93.06 220 GLY A CA 1
ATOM 1711 C C . GLY A 1 220 ? -13.829 0.604 3.203 1.00 93.06 220 GLY A C 1
ATOM 1712 O O . GLY A 1 220 ? -14.055 -0.285 2.379 1.00 93.06 220 GLY A O 1
ATOM 1713 N N . TRP A 1 221 ? -12.675 0.670 3.875 1.00 95.12 221 TRP A N 1
ATOM 1714 C CA . TRP A 1 221 ? -11.582 -0.294 3.687 1.00 95.12 221 TRP A CA 1
ATOM 1715 C C . TRP A 1 221 ? -12.029 -1.734 3.976 1.00 95.12 221 TRP A C 1
ATOM 1717 O O . TRP A 1 221 ? -11.798 -2.645 3.179 1.00 95.12 221 TRP A O 1
ATOM 1727 N N . GLU A 1 222 ? -12.743 -1.926 5.086 1.00 92.94 222 GLU A N 1
ATOM 1728 C CA . GLU A 1 222 ? -13.223 -3.235 5.551 1.00 92.94 222 GLU A CA 1
ATOM 1729 C C . GLU A 1 222 ? -14.378 -3.807 4.702 1.00 92.94 222 GLU A C 1
ATOM 1731 O O . GLU A 1 222 ? -14.698 -4.995 4.802 1.00 92.94 222 GLU A O 1
ATOM 1736 N N . ASP A 1 223 ? -15.002 -2.981 3.852 1.00 94.00 223 ASP A N 1
ATOM 1737 C CA . ASP A 1 223 ? -16.017 -3.412 2.884 1.00 94.00 223 ASP A CA 1
ATOM 1738 C C . ASP A 1 223 ? -15.404 -3.993 1.600 1.00 94.00 223 ASP A C 1
ATOM 1740 O O . ASP A 1 223 ? -16.050 -4.793 0.921 1.00 94.00 223 ASP A O 1
ATOM 1744 N N . CYS A 1 224 ? -14.178 -3.588 1.250 1.00 94.94 224 CYS A N 1
ATOM 1745 C CA . CYS A 1 224 ? -13.475 -4.091 0.068 1.00 94.94 224 CYS A CA 1
ATOM 1746 C C . CYS A 1 224 ? -12.852 -5.466 0.321 1.00 94.94 224 CYS A C 1
ATOM 1748 O O . CYS A 1 224 ? -12.905 -6.373 -0.519 1.00 94.94 224 CYS A O 1
ATOM 1750 N N . TRP A 1 225 ? -12.231 -5.619 1.486 1.00 93.19 225 TRP A N 1
ATOM 1751 C CA . TRP A 1 225 ? -11.438 -6.798 1.799 1.00 93.19 225 TRP A CA 1
ATOM 1752 C C . TRP A 1 225 ? -12.276 -7.885 2.474 1.00 93.19 225 TRP A C 1
ATOM 1754 O O . TRP A 1 225 ? -13.379 -7.647 2.959 1.00 93.19 225 TRP A O 1
ATOM 1764 N N . GLY A 1 226 ? -11.773 -9.121 2.459 1.00 87.06 226 GLY A N 1
ATOM 1765 C CA . GLY A 1 226 ? -12.454 -10.302 2.993 1.00 87.06 226 GLY A CA 1
ATOM 1766 C C . GLY A 1 226 ? -11.543 -11.127 3.890 1.00 87.06 226 GLY A C 1
ATOM 1767 O O . GLY A 1 226 ? -10.850 -10.583 4.748 1.00 87.06 226 GLY A O 1
ATOM 1768 N N . ASP A 1 227 ? -11.545 -12.441 3.669 1.00 82.81 227 ASP A N 1
ATOM 1769 C CA . ASP A 1 227 ? -10.619 -13.360 4.326 1.00 82.81 227 ASP A CA 1
ATOM 1770 C C . ASP A 1 227 ? -9.152 -13.022 4.020 1.00 82.81 227 ASP A C 1
ATOM 1772 O O . ASP A 1 227 ? -8.837 -12.297 3.074 1.00 82.81 227 ASP A O 1
ATOM 1776 N N . PHE A 1 228 ? -8.252 -13.539 4.855 1.00 75.12 228 PHE A N 1
ATOM 1777 C CA . PHE A 1 228 ? -6.822 -13.443 4.612 1.00 75.12 228 PHE A CA 1
ATOM 1778 C C . PHE A 1 228 ? -6.450 -14.268 3.384 1.00 75.12 228 PHE A C 1
ATOM 1780 O O . PHE A 1 228 ? -6.772 -15.454 3.299 1.00 75.12 228 PHE A O 1
ATOM 1787 N N . TYR A 1 229 ? -5.714 -13.646 2.473 1.00 66.31 229 TYR A N 1
ATOM 1788 C CA . TYR A 1 229 ? -5.097 -14.326 1.349 1.00 66.31 229 TYR A CA 1
ATOM 1789 C C . TYR A 1 229 ? -3.591 -14.162 1.464 1.00 66.31 229 TYR A C 1
ATOM 1791 O O . TYR A 1 229 ? -3.084 -13.066 1.710 1.00 66.31 229 TYR A O 1
ATOM 1799 N N . LEU A 1 230 ? -2.875 -15.271 1.293 1.00 58.34 230 LEU A N 1
ATOM 1800 C CA . LEU A 1 230 ? -1.448 -15.198 1.036 1.00 58.34 230 LEU A CA 1
ATOM 1801 C C . LEU A 1 230 ? -1.269 -14.491 -0.302 1.00 58.34 230 LEU A C 1
ATOM 1803 O O . LEU A 1 230 ? -1.984 -14.777 -1.260 1.00 58.34 230 LEU A O 1
ATOM 1807 N N . LEU A 1 231 ? -0.315 -13.569 -0.363 1.00 53.47 231 LEU A N 1
ATOM 1808 C CA . LEU A 1 231 ? 0.030 -12.929 -1.620 1.00 53.47 231 LEU A CA 1
ATOM 1809 C C . LEU A 1 231 ? 0.913 -13.845 -2.477 1.00 53.47 231 LEU A C 1
ATOM 1811 O O . LEU A 1 231 ? 1.570 -13.320 -3.352 1.00 53.47 231 LEU A O 1
ATOM 1815 N N . TRP A 1 232 ? 0.950 -15.169 -2.276 1.00 50.22 232 TRP A N 1
ATOM 1816 C CA . TRP A 1 232 ? 1.561 -16.131 -3.208 1.00 50.22 232 TRP A CA 1
ATOM 1817 C C . TRP A 1 232 ? 1.231 -17.587 -2.883 1.00 50.22 232 TRP A C 1
ATOM 1819 O O . TRP A 1 232 ? 0.973 -17.896 -1.694 1.00 50.22 232 TRP A O 1
#

pLDDT: mean 88.93, std 9.71, range [50.22, 98.69]

Radius of gyration: 16.42 Å; chains: 1; bounding box: 43×40×42 Å